Protein AF-A0A7C3YI97-F1 (afdb_monomer_lite)

pLDDT: mean 85.45, std 15.05, range [36.22, 98.56]

Secondary structure (DSSP, 8-state):
--SSHHHHHHHHHHHHHHHHHHHHHHHHHHHS-----------HHHHHHHHHHHPPEEEE-TT--S-EEEEEEEE-SSSSEEEEEEEEEPPTT-TTSS--EEEEEEEEEE-TTSSSEEEEEEEETTEEEEEEPPTT---SS-EEEEPTTT--EEETTTTSS-SS-THHHHHHHHHIIIII------STTTTS-SS--S-HHHHT---EEEEGGGG--GGGEEE-S-HHHHHHHHH-S------SS--

Structure (mmCIF, N/CA/C/O backbone):
data_AF-A0A7C3YI97-F1
#
_entry.id   AF-A0A7C3YI97-F1
#
loop_
_atom_site.group_PDB
_atom_site.id
_atom_site.type_symbol
_atom_site.label_atom_id
_atom_site.label_alt_id
_atom_site.label_comp_id
_atom_site.label_asym_id
_atom_site.label_entity_id
_atom_site.label_seq_id
_atom_site.pdbx_PDB_ins_code
_atom_site.Cartn_x
_atom_site.Cartn_y
_atom_site.Cartn_z
_atom_site.occupancy
_atom_site.B_iso_or_equiv
_atom_site.auth_seq_id
_atom_site.auth_comp_id
_atom_site.auth_asym_id
_atom_site.auth_atom_id
_atom_site.pdbx_PDB_model_num
ATOM 1 N N . MET A 1 1 ? -40.926 -68.724 -2.856 1.00 50.78 1 MET A N 1
ATOM 2 C CA . MET A 1 1 ? -41.092 -67.867 -1.660 1.00 50.78 1 MET A CA 1
ATOM 3 C C . MET A 1 1 ? -39.754 -67.752 -0.936 1.00 50.78 1 MET A C 1
ATOM 5 O O . MET A 1 1 ? -39.484 -68.613 -0.111 1.00 50.78 1 MET A O 1
ATOM 9 N N . LYS A 1 2 ? -38.897 -66.767 -1.261 1.00 49.41 2 LYS A N 1
ATOM 10 C CA . LYS A 1 2 ? -37.759 -66.373 -0.398 1.00 49.41 2 LYS A CA 1
ATOM 11 C C . LYS A 1 2 ? -37.068 -65.034 -0.749 1.00 49.41 2 LYS A C 1
ATOM 13 O O . LYS A 1 2 ? -35.972 -64.829 -0.273 1.00 49.41 2 LYS A O 1
ATOM 18 N N . ASP A 1 3 ? -37.711 -64.086 -1.445 1.00 51.75 3 ASP A N 1
ATOM 19 C CA . ASP A 1 3 ? -37.038 -62.821 -1.848 1.00 51.75 3 ASP A CA 1
ATOM 20 C C . ASP A 1 3 ? -37.674 -61.524 -1.299 1.00 51.75 3 ASP A C 1
ATOM 22 O O . ASP A 1 3 ? -37.316 -60.421 -1.697 1.00 51.75 3 ASP A O 1
ATOM 26 N N . GLY A 1 4 ? -38.613 -61.613 -0.349 1.00 49.47 4 GLY A N 1
ATOM 27 C CA . GLY A 1 4 ? -39.326 -60.432 0.178 1.00 49.47 4 GLY A CA 1
ATOM 28 C C . GLY A 1 4 ? -38.693 -59.753 1.403 1.00 49.47 4 GLY A C 1
ATOM 29 O O . GLY A 1 4 ? -39.050 -58.623 1.734 1.00 49.47 4 GLY A O 1
ATOM 30 N N . ALA A 1 5 ? -37.777 -60.427 2.107 1.00 52.88 5 ALA A N 1
ATOM 31 C CA . ALA A 1 5 ? -37.283 -59.971 3.412 1.00 52.88 5 ALA A CA 1
ATOM 32 C C . ALA A 1 5 ? -35.999 -59.125 3.332 1.00 52.88 5 ALA A C 1
ATOM 34 O O . ALA A 1 5 ? -35.807 -58.236 4.160 1.00 52.88 5 ALA A O 1
ATOM 35 N N . GLN A 1 6 ? -35.145 -59.346 2.326 1.00 48.19 6 GLN A N 1
ATOM 36 C CA . GLN A 1 6 ? -33.866 -58.633 2.198 1.00 48.19 6 GLN A CA 1
ATOM 37 C C . GLN A 1 6 ? -34.037 -57.177 1.736 1.00 48.19 6 GLN A C 1
ATOM 39 O O . GLN A 1 6 ? -33.331 -56.292 2.219 1.00 48.19 6 GLN A O 1
ATOM 44 N N . TYR A 1 7 ? -35.033 -56.903 0.887 1.00 48.34 7 TYR A N 1
ATOM 45 C CA . TYR A 1 7 ? -35.311 -55.547 0.411 1.00 48.34 7 TYR A CA 1
ATOM 46 C C . TYR A 1 7 ? -35.852 -54.631 1.520 1.00 48.34 7 TYR A C 1
ATOM 48 O O . TYR A 1 7 ? -35.425 -53.485 1.628 1.00 48.34 7 TYR A O 1
ATOM 56 N N . ARG A 1 8 ? -36.723 -55.117 2.420 1.00 47.34 8 ARG A N 1
ATOM 57 C CA . ARG A 1 8 ? -37.295 -54.277 3.496 1.00 47.34 8 ARG A CA 1
ATOM 58 C C . ARG A 1 8 ? -36.248 -53.732 4.472 1.00 47.34 8 ARG A C 1
ATOM 60 O O . ARG A 1 8 ? -36.402 -52.609 4.945 1.00 47.34 8 ARG A O 1
ATOM 67 N N . VAL A 1 9 ? -35.183 -54.484 4.751 1.00 52.19 9 VAL A N 1
ATOM 68 C CA . VAL A 1 9 ? -34.141 -54.061 5.702 1.00 52.19 9 VAL A CA 1
ATOM 69 C C . VAL A 1 9 ? -33.265 -52.949 5.107 1.00 52.19 9 VAL A C 1
ATOM 71 O O . VAL A 1 9 ? -32.978 -51.970 5.797 1.00 52.19 9 VAL A O 1
ATOM 74 N N . GLN A 1 10 ? -32.928 -53.013 3.812 1.00 52.09 10 GLN A N 1
ATOM 75 C CA . GLN A 1 10 ? -32.132 -51.967 3.149 1.00 52.09 10 GLN A CA 1
ATOM 76 C C . GLN A 1 10 ? -32.861 -50.617 3.063 1.00 52.09 10 GLN A C 1
ATOM 78 O O . GLN A 1 10 ? -32.250 -49.581 3.335 1.00 52.09 10 GLN A O 1
ATOM 83 N N . TYR A 1 11 ? -34.168 -50.610 2.775 1.00 54.09 11 TYR A N 1
ATOM 84 C CA . TYR A 1 11 ? -34.945 -49.364 2.711 1.00 54.09 11 TYR A CA 1
ATOM 85 C C . TYR A 1 11 ? -35.039 -48.658 4.071 1.00 54.09 11 TYR A C 1
ATOM 87 O O . TYR A 1 11 ? -34.936 -47.435 4.133 1.00 54.09 11 TYR A O 1
ATOM 95 N N . THR A 1 12 ? -35.162 -49.403 5.176 1.00 60.53 12 THR A N 1
ATOM 96 C CA . THR A 1 12 ? -35.220 -48.785 6.514 1.00 60.53 12 THR A CA 1
ATOM 97 C C . THR A 1 12 ? -33.913 -48.106 6.923 1.00 60.53 12 THR A C 1
ATOM 99 O O . THR A 1 12 ? -33.948 -47.066 7.581 1.00 60.53 12 THR A O 1
ATOM 102 N N . SER A 1 13 ? -32.767 -48.646 6.504 1.00 68.12 13 SER A N 1
ATOM 103 C CA . SER A 1 13 ? -31.456 -48.054 6.787 1.00 68.12 13 SER A CA 1
ATOM 104 C C . SER A 1 13 ? -31.195 -46.809 5.938 1.00 68.12 13 SER A C 1
ATOM 106 O O . SER A 1 13 ? -30.695 -45.816 6.460 1.00 68.12 13 SER A O 1
ATOM 108 N N . LEU A 1 14 ? -31.600 -46.819 4.662 1.00 74.31 14 LEU A N 1
ATOM 109 C CA . LEU A 1 14 ? -31.448 -45.669 3.766 1.00 74.31 14 LEU A CA 1
ATOM 110 C C . LEU A 1 14 ? -32.321 -44.482 4.203 1.00 74.31 14 LEU A C 1
ATOM 112 O O . LEU A 1 14 ? -31.844 -43.351 4.266 1.00 74.31 14 LEU A O 1
ATOM 116 N N . VAL A 1 15 ? -33.577 -44.741 4.582 1.00 77.56 15 VAL A N 1
ATOM 117 C CA . VAL A 1 15 ? -34.496 -43.699 5.074 1.00 77.56 15 VAL A CA 1
ATOM 118 C C . VAL A 1 15 ? -33.982 -43.077 6.376 1.00 77.56 15 VAL A C 1
ATOM 120 O O . VAL A 1 15 ? -34.011 -41.857 6.524 1.00 77.56 15 VAL A O 1
ATOM 123 N N . LYS A 1 16 ? -33.438 -43.882 7.300 1.00 81.69 16 LYS A N 1
ATOM 124 C CA . LYS A 1 16 ? -32.812 -43.364 8.529 1.00 81.69 16 LYS A CA 1
ATOM 125 C C . LYS A 1 16 ? -31.595 -42.486 8.235 1.00 81.69 16 LYS A C 1
ATOM 127 O O . LYS A 1 16 ? -31.442 -41.451 8.877 1.00 81.69 16 LYS A O 1
ATOM 132 N N . LEU A 1 17 ? -30.766 -42.862 7.260 1.00 83.25 17 LEU A N 1
ATOM 133 C CA . LEU A 1 17 ? -29.594 -42.074 6.872 1.00 83.25 17 LEU A CA 1
ATOM 134 C C . LEU A 1 17 ? -29.994 -40.708 6.294 1.00 83.25 17 LEU A C 1
ATOM 136 O O . LEU A 1 17 ? -29.412 -39.692 6.662 1.00 83.25 17 LEU A O 1
ATOM 140 N N . ILE A 1 18 ? -31.028 -40.680 5.446 1.00 86.62 18 ILE A N 1
ATOM 141 C CA . ILE A 1 18 ? -31.569 -39.447 4.856 1.00 86.62 18 ILE A CA 1
ATOM 142 C C . ILE A 1 18 ? -32.140 -38.527 5.942 1.00 86.62 18 ILE A C 1
ATOM 144 O O . ILE A 1 18 ? -31.875 -37.328 5.928 1.00 86.62 18 ILE A O 1
ATOM 148 N N . ILE A 1 19 ? -32.874 -39.077 6.914 1.00 89.50 19 ILE A N 1
ATOM 149 C CA . ILE A 1 19 ? -33.425 -38.298 8.032 1.00 89.50 19 ILE A CA 1
ATOM 150 C C . ILE A 1 19 ? -32.303 -37.713 8.895 1.00 89.50 19 ILE A C 1
ATOM 152 O O . ILE A 1 19 ? -32.354 -36.532 9.228 1.00 89.50 19 ILE A O 1
ATOM 156 N N . ILE A 1 20 ? -31.270 -38.497 9.222 1.00 90.00 20 ILE A N 1
ATOM 157 C CA . ILE A 1 20 ? -30.108 -37.999 9.975 1.00 90.00 20 ILE A CA 1
ATOM 158 C C . ILE A 1 20 ? -29.414 -36.881 9.198 1.00 90.00 20 ILE A C 1
ATOM 160 O O . ILE A 1 20 ? -29.097 -35.851 9.785 1.00 90.00 20 ILE A O 1
ATOM 164 N N . PHE A 1 21 ? -29.226 -37.045 7.887 1.00 88.12 21 PHE A N 1
ATOM 165 C CA . PHE A 1 21 ? -28.599 -36.027 7.050 1.00 88.12 21 PHE A CA 1
ATOM 166 C C . PHE A 1 21 ? -29.429 -34.741 6.986 1.00 88.12 21 PHE A C 1
ATOM 168 O O . PHE A 1 21 ? -28.868 -33.657 7.096 1.00 88.12 21 PHE A O 1
ATOM 175 N N . LEU A 1 22 ? -30.758 -34.840 6.882 1.00 87.94 22 LEU A N 1
ATOM 176 C CA . LEU A 1 22 ? -31.655 -33.682 6.916 1.00 87.94 22 LEU A CA 1
ATOM 177 C C . LEU A 1 22 ? -31.643 -32.984 8.277 1.00 87.94 22 LEU A C 1
ATOM 179 O O . LEU A 1 22 ? -31.600 -31.761 8.322 1.00 87.94 22 LEU A O 1
ATOM 183 N N . ILE A 1 23 ? -31.627 -33.731 9.384 1.00 89.56 23 ILE A N 1
ATOM 184 C CA . ILE A 1 23 ? -31.515 -33.153 10.731 1.00 89.56 23 ILE A CA 1
ATOM 185 C C . ILE A 1 23 ? -30.166 -32.455 10.893 1.00 89.56 23 ILE A C 1
ATOM 187 O O . ILE A 1 23 ? -30.129 -31.330 11.383 1.00 89.56 23 ILE A O 1
ATOM 191 N N . LEU A 1 24 ? -29.070 -33.079 10.449 1.00 82.62 24 LEU A N 1
ATOM 192 C CA . LEU A 1 24 ? -27.740 -32.478 10.503 1.00 82.62 24 LEU A CA 1
ATOM 193 C C . LEU A 1 24 ? -27.669 -31.234 9.617 1.00 82.62 24 LEU A C 1
ATOM 195 O O . LEU A 1 24 ? -27.136 -30.220 10.041 1.00 82.62 24 LEU A O 1
ATOM 199 N N . TYR A 1 25 ? -28.243 -31.286 8.415 1.00 80.94 25 TYR A N 1
ATOM 200 C CA . TYR A 1 25 ? -28.311 -30.152 7.502 1.00 80.94 25 TYR A CA 1
ATOM 201 C C . TYR A 1 25 ? -29.126 -29.008 8.101 1.00 80.94 25 TYR A C 1
ATOM 203 O O . TYR A 1 25 ? -28.653 -27.879 8.095 1.00 80.94 25 TYR A O 1
ATOM 211 N N . CYS A 1 26 ? -30.302 -29.275 8.674 1.00 78.12 26 CYS A N 1
ATOM 212 C CA . CYS A 1 26 ? -31.124 -28.272 9.354 1.00 78.12 26 CYS A CA 1
ATOM 213 C C . CYS A 1 26 ? -30.425 -27.706 10.596 1.00 78.12 26 CYS A C 1
ATOM 215 O O . CYS A 1 26 ? -30.446 -26.501 10.813 1.00 78.12 26 CYS A O 1
ATOM 217 N N . TYR A 1 27 ? -29.762 -28.549 11.391 1.00 79.81 27 TYR A N 1
ATOM 218 C CA . TYR A 1 27 ? -28.999 -28.123 12.563 1.00 79.81 27 TYR A CA 1
ATOM 219 C C . TYR A 1 27 ? -27.818 -27.241 12.152 1.00 79.81 27 TYR A C 1
ATOM 221 O O . TYR A 1 27 ? -27.648 -26.148 12.681 1.00 79.81 27 TYR A O 1
ATOM 229 N N . LEU A 1 28 ? -27.042 -27.666 11.154 1.00 73.38 28 LEU A N 1
ATOM 230 C CA . LEU A 1 28 ? -25.929 -26.893 10.617 1.00 73.38 28 LEU A CA 1
ATOM 231 C C . LEU A 1 28 ? -26.419 -25.603 9.955 1.00 73.38 28 LEU A C 1
ATOM 233 O O . LEU A 1 28 ? -25.842 -24.562 10.205 1.00 73.38 28 LEU A O 1
ATOM 237 N N . SER A 1 29 ? -27.497 -25.609 9.176 1.00 69.94 29 SER A N 1
ATOM 238 C CA . SER A 1 29 ? -28.018 -24.381 8.553 1.00 69.94 29 SER A CA 1
ATOM 239 C C . SER A 1 29 ? -28.697 -23.437 9.548 1.00 69.94 29 SER A C 1
ATOM 241 O O . SER A 1 29 ? -28.728 -22.239 9.291 1.00 69.94 29 SER A O 1
ATOM 243 N N . PHE A 1 30 ? -29.182 -23.929 10.692 1.00 69.75 30 PHE A N 1
ATOM 244 C CA . PHE A 1 30 ? -29.713 -23.102 11.776 1.00 69.75 30 PHE A CA 1
ATOM 245 C C . PHE A 1 30 ? -28.600 -22.516 12.662 1.00 69.75 30 PHE A C 1
ATOM 247 O O . PHE A 1 30 ? -28.637 -21.330 12.972 1.00 69.75 30 PHE A O 1
ATOM 254 N N . PHE A 1 31 ? -27.579 -23.305 13.020 1.00 63.34 31 PHE A N 1
ATOM 255 C CA . PHE A 1 31 ? -26.449 -22.853 13.851 1.00 63.34 31 PHE A CA 1
ATOM 256 C C . PHE A 1 31 ? -25.351 -22.120 13.067 1.00 63.34 31 PHE A C 1
ATOM 258 O O . PHE A 1 31 ? -24.678 -21.261 13.627 1.00 63.34 31 PHE A O 1
ATOM 265 N N . PHE A 1 32 ? -25.185 -22.419 11.777 1.00 55.69 32 PHE A N 1
ATOM 266 C CA . PHE A 1 32 ? -24.335 -21.670 10.842 1.00 55.69 32 PHE A CA 1
ATOM 267 C C . PHE A 1 32 ? -25.140 -20.722 9.958 1.00 55.69 32 PHE A C 1
ATOM 269 O O . PHE A 1 32 ? -24.612 -20.221 8.961 1.00 55.69 32 PHE A O 1
ATOM 276 N N . LYS A 1 33 ? -26.397 -20.421 10.318 1.00 42.03 33 LYS A N 1
ATOM 277 C CA . LYS A 1 33 ? -27.033 -19.216 9.798 1.00 42.03 33 LYS A CA 1
ATOM 278 C C . LYS A 1 33 ? -26.144 -18.070 10.266 1.00 42.03 33 LYS A C 1
ATOM 280 O O . LYS A 1 33 ? -26.132 -17.744 11.452 1.00 42.03 33 LYS A O 1
ATOM 285 N N . LYS A 1 34 ? -25.325 -17.534 9.349 1.00 46.47 34 LYS A N 1
ATOM 286 C CA . LYS A 1 34 ? -24.601 -16.280 9.572 1.00 46.47 34 LYS A CA 1
ATOM 287 C C . LYS A 1 34 ? -25.635 -15.345 10.195 1.00 46.47 34 LYS A C 1
ATOM 289 O O . LYS A 1 34 ? -26.724 -15.270 9.617 1.00 46.47 34 LYS A O 1
ATOM 294 N N . PRO A 1 35 ? -25.362 -14.726 11.358 1.00 43.22 35 PRO A N 1
ATOM 295 C CA . PRO A 1 35 ? -26.267 -13.707 11.857 1.00 43.22 35 PRO A CA 1
ATOM 296 C C . PRO A 1 35 ? -26.532 -12.787 10.675 1.00 43.22 35 PRO A C 1
ATOM 298 O O . PRO A 1 35 ? -25.574 -12.410 9.988 1.00 43.22 35 PRO A O 1
ATOM 301 N N . ASP A 1 36 ? -27.812 -12.562 10.363 1.00 41.31 36 ASP A N 1
ATOM 302 C CA . ASP A 1 36 ? -28.190 -11.522 9.419 1.00 41.31 36 ASP A CA 1
ATOM 303 C C . ASP A 1 36 ? -27.451 -10.296 9.926 1.00 41.31 36 ASP A C 1
ATOM 305 O O . ASP A 1 36 ? -27.686 -9.837 11.045 1.00 41.31 36 ASP A O 1
ATOM 309 N N . MET A 1 37 ? -26.399 -9.942 9.187 1.00 41.25 37 MET A N 1
ATOM 310 C CA . MET A 1 37 ? -25.462 -8.918 9.588 1.00 41.25 37 MET A CA 1
ATOM 311 C C . MET A 1 37 ? -26.342 -7.697 9.690 1.00 41.25 37 MET A C 1
ATOM 313 O O . MET A 1 37 ? -26.917 -7.282 8.684 1.00 41.25 37 MET A O 1
ATOM 317 N N . ASP A 1 38 ? -26.547 -7.227 10.913 1.00 36.22 38 ASP A N 1
ATOM 318 C CA . ASP A 1 38 ? -27.259 -5.996 11.150 1.00 36.22 38 ASP A CA 1
ATOM 319 C C . ASP A 1 38 ? -26.394 -4.939 10.477 1.00 36.22 38 ASP A C 1
ATOM 321 O O . ASP A 1 38 ? -25.368 -4.508 11.015 1.00 36.22 38 ASP A O 1
ATOM 325 N N . ILE A 1 39 ? -26.733 -4.624 9.223 1.00 42.66 39 ILE A N 1
ATOM 326 C CA . ILE A 1 39 ? -26.202 -3.493 8.480 1.00 42.66 39 ILE A CA 1
ATOM 327 C C . ILE A 1 39 ? -26.806 -2.283 9.189 1.00 42.66 39 ILE A C 1
ATOM 329 O O . ILE A 1 39 ? -27.663 -1.582 8.657 1.00 42.66 39 ILE A O 1
ATOM 333 N N . THR A 1 40 ? -26.375 -2.060 10.433 1.00 41.66 40 THR A N 1
ATOM 334 C CA . THR A 1 40 ? -26.326 -0.743 11.035 1.00 41.66 40 THR A CA 1
ATOM 335 C C . THR A 1 40 ? -25.735 0.121 9.943 1.00 41.66 40 THR A C 1
ATOM 337 O O . THR A 1 40 ? -24.621 -0.135 9.481 1.00 41.66 40 THR A O 1
ATOM 340 N N . ALA A 1 41 ? -26.576 1.003 9.400 1.00 43.16 41 ALA A N 1
ATOM 341 C CA . ALA A 1 41 ? -26.249 1.821 8.252 1.00 43.16 41 ALA A CA 1
ATOM 342 C C . ALA A 1 41 ? -24.836 2.355 8.466 1.00 43.16 41 ALA A C 1
ATOM 344 O O . ALA A 1 41 ? -24.593 3.055 9.452 1.00 43.16 41 ALA A O 1
ATOM 345 N N . ILE A 1 42 ? -23.897 1.927 7.616 1.00 54.91 42 ILE A N 1
ATOM 346 C CA . ILE A 1 42 ? -22.523 2.408 7.663 1.00 54.91 42 ILE A CA 1
ATOM 347 C C . ILE A 1 42 ? -22.660 3.921 7.635 1.00 54.91 42 ILE A C 1
ATOM 349 O O . ILE A 1 42 ? -23.159 4.473 6.652 1.00 54.91 42 ILE A O 1
ATOM 353 N N . ASN A 1 43 ? -22.303 4.590 8.731 1.00 68.12 43 ASN A N 1
ATOM 354 C CA . ASN A 1 43 ? -22.247 6.035 8.706 1.00 68.12 43 ASN A CA 1
ATOM 355 C C . ASN A 1 43 ? -21.058 6.383 7.813 1.00 68.12 43 ASN A C 1
ATOM 357 O O . ASN A 1 43 ? -19.914 6.419 8.266 1.00 68.12 43 ASN A O 1
ATOM 361 N N . HIS A 1 44 ? -21.337 6.544 6.520 1.00 67.81 44 HIS A N 1
ATOM 362 C CA . HIS A 1 44 ? -20.326 6.726 5.491 1.00 67.81 44 HIS A CA 1
ATOM 363 C C . HIS A 1 44 ? -19.408 7.910 5.811 1.00 67.81 44 HIS A C 1
ATOM 365 O O . HIS A 1 44 ? -18.228 7.851 5.481 1.00 67.81 44 HIS A O 1
ATOM 371 N N . ASP A 1 45 ? -19.904 8.933 6.513 1.00 75.06 45 ASP A N 1
ATOM 372 C CA . ASP A 1 45 ? -19.107 10.088 6.931 1.00 75.06 45 ASP A CA 1
ATOM 373 C C . ASP A 1 45 ? -18.117 9.746 8.057 1.00 75.06 45 ASP A C 1
ATOM 375 O O . ASP A 1 45 ? -16.954 10.159 8.001 1.00 75.06 45 ASP A O 1
ATOM 379 N N . ASP A 1 46 ? -18.520 8.923 9.031 1.00 86.44 46 ASP A N 1
ATOM 380 C CA . ASP A 1 46 ? -17.619 8.446 10.088 1.00 86.44 46 ASP A CA 1
ATOM 381 C C . ASP A 1 46 ? -16.554 7.500 9.524 1.00 86.44 46 ASP A C 1
ATOM 383 O O . ASP A 1 46 ? -15.376 7.598 9.876 1.00 86.44 46 ASP A O 1
ATOM 387 N N . THR A 1 47 ? -16.951 6.587 8.634 1.00 90.69 47 THR A N 1
ATOM 388 C CA . THR A 1 47 ? -16.041 5.626 8.000 1.00 90.69 47 THR A CA 1
ATOM 389 C C . THR A 1 47 ? -15.049 6.325 7.076 1.00 90.69 47 THR A C 1
ATOM 391 O O . THR A 1 47 ? -13.861 6.011 7.110 1.00 90.69 47 THR A O 1
ATOM 394 N N . PHE A 1 48 ? -15.503 7.315 6.305 1.00 94.62 48 PHE A N 1
ATOM 395 C CA . PHE A 1 48 ? -14.640 8.135 5.458 1.00 94.62 48 PHE A CA 1
ATOM 396 C C . PHE A 1 48 ? -13.623 8.926 6.284 1.00 94.62 48 PHE A C 1
ATOM 398 O O . PHE A 1 48 ? -12.424 8.836 6.032 1.00 94.62 48 PHE A O 1
ATOM 405 N N . THR A 1 49 ? -14.075 9.598 7.346 1.00 95.06 49 THR A N 1
ATOM 406 C CA . THR A 1 49 ? -13.182 10.333 8.256 1.00 95.06 49 THR A CA 1
ATOM 407 C C . THR A 1 49 ? -12.139 9.405 8.883 1.00 95.06 49 THR A C 1
ATOM 409 O O . THR A 1 49 ? -10.975 9.772 9.050 1.00 95.06 49 THR A O 1
ATOM 412 N N . LEU A 1 50 ? -12.538 8.181 9.243 1.00 95.75 50 LEU A N 1
ATOM 413 C CA . LEU A 1 50 ? -11.635 7.195 9.829 1.00 95.75 50 LEU A CA 1
ATOM 414 C C . LEU A 1 50 ? -10.610 6.670 8.816 1.00 95.75 50 LEU A C 1
ATOM 416 O O . LEU A 1 50 ? -9.444 6.497 9.173 1.00 95.75 50 LEU A O 1
ATOM 420 N N . ALA A 1 51 ? -11.036 6.463 7.569 1.00 97.44 51 ALA A N 1
ATOM 421 C CA . ALA A 1 51 ? -10.175 6.082 6.458 1.00 97.44 51 ALA A CA 1
ATOM 422 C C . ALA A 1 51 ? -9.120 7.162 6.180 1.00 97.44 51 ALA A C 1
ATOM 424 O O . ALA A 1 51 ? -7.933 6.861 6.151 1.00 97.44 51 ALA A O 1
ATOM 425 N N . GLU A 1 52 ? -9.510 8.435 6.077 1.00 97.44 52 GLU A N 1
ATOM 426 C CA . GLU A 1 52 ? -8.556 9.539 5.896 1.00 97.44 52 GLU A CA 1
ATOM 427 C C . GLU A 1 52 ? -7.594 9.673 7.083 1.00 97.44 52 GLU A C 1
ATOM 429 O O . GLU A 1 52 ? -6.385 9.856 6.914 1.00 97.44 52 GLU A O 1
ATOM 434 N N . LYS A 1 53 ? -8.121 9.556 8.307 1.00 96.75 53 LYS A N 1
ATOM 435 C CA . LYS A 1 53 ? -7.338 9.702 9.538 1.00 96.75 53 LYS A CA 1
ATOM 436 C C . LYS A 1 53 ? -6.217 8.675 9.645 1.00 96.75 53 LYS A C 1
ATOM 438 O O . LYS A 1 53 ? -5.153 9.011 10.166 1.00 96.75 53 LYS A O 1
ATOM 443 N N . PHE A 1 54 ? -6.477 7.443 9.219 1.00 98.00 54 PHE A N 1
ATOM 444 C CA . PHE A 1 54 ? -5.544 6.327 9.352 1.00 98.00 54 PHE A CA 1
ATOM 445 C C . PHE A 1 54 ? -4.882 5.909 8.038 1.00 98.00 54 PHE A C 1
ATOM 447 O O . PHE A 1 54 ? -4.168 4.904 8.015 1.00 98.00 54 PHE A O 1
ATOM 454 N N . ALA A 1 55 ? -5.081 6.678 6.966 1.00 98.31 55 ALA A N 1
ATOM 455 C CA . ALA A 1 55 ? -4.453 6.421 5.681 1.00 98.31 55 ALA A CA 1
ATOM 456 C C . ALA A 1 55 ? -2.919 6.471 5.810 1.00 98.31 55 ALA A C 1
ATOM 458 O O . ALA A 1 55 ? -2.386 7.439 6.372 1.00 98.31 55 ALA A O 1
ATOM 459 N N . PRO A 1 56 ? -2.194 5.463 5.302 1.00 98.12 56 PRO A N 1
ATOM 460 C CA . PRO A 1 56 ? -0.741 5.507 5.220 1.00 98.12 56 PRO A CA 1
ATOM 461 C C . PRO A 1 56 ? -0.237 6.656 4.338 1.00 98.12 56 PRO A C 1
ATOM 463 O O . PRO A 1 56 ? -0.882 7.034 3.360 1.00 98.12 56 PRO A O 1
ATOM 466 N N . ARG A 1 57 ? 0.957 7.168 4.645 1.00 98.06 57 ARG A N 1
ATOM 467 C CA . ARG A 1 57 ? 1.730 8.004 3.715 1.00 98.06 57 ARG A CA 1
ATOM 468 C C . ARG A 1 57 ? 2.655 7.110 2.913 1.00 98.06 57 ARG A C 1
ATOM 470 O O . ARG A 1 57 ? 3.448 6.381 3.513 1.00 98.06 57 ARG A O 1
ATOM 477 N N . LEU A 1 58 ? 2.573 7.175 1.587 1.00 98.44 58 LEU A N 1
ATOM 478 C CA . LEU A 1 58 ? 3.451 6.386 0.730 1.00 98.44 58 LEU A CA 1
ATOM 479 C C . LEU A 1 58 ? 4.656 7.217 0.315 1.00 98.44 58 LEU A C 1
ATOM 481 O O . LEU A 1 58 ? 4.518 8.299 -0.246 1.00 98.44 58 LEU A O 1
ATOM 485 N N . HIS A 1 59 ? 5.838 6.689 0.582 1.00 98.06 59 HIS A N 1
ATOM 486 C CA . HIS A 1 59 ? 7.114 7.258 0.188 1.00 98.06 59 HIS A CA 1
ATOM 487 C C . HIS A 1 59 ? 7.588 6.501 -1.048 1.00 98.06 59 HIS A C 1
ATOM 489 O O . HIS A 1 59 ? 7.898 5.312 -0.972 1.00 98.06 59 HIS A O 1
ATOM 495 N N . LEU A 1 60 ? 7.608 7.184 -2.186 1.00 97.88 60 LEU A N 1
ATOM 496 C CA . LEU A 1 60 ? 7.970 6.636 -3.489 1.00 97.88 60 LEU A CA 1
ATOM 497 C C . LEU A 1 60 ? 9.374 7.088 -3.876 1.00 97.88 60 LEU A C 1
ATOM 499 O O . LEU A 1 60 ? 9.838 8.165 -3.479 1.00 97.88 60 LEU A O 1
ATOM 503 N N . ASN A 1 61 ? 10.040 6.288 -4.705 1.00 96.94 61 ASN A N 1
ATOM 504 C CA . ASN A 1 61 ? 11.266 6.728 -5.352 1.00 96.94 61 ASN A CA 1
ATOM 505 C C . ASN A 1 61 ? 10.981 7.953 -6.244 1.00 96.94 61 ASN A C 1
ATOM 507 O O . ASN A 1 61 ? 9.947 8.025 -6.906 1.00 96.94 61 ASN A O 1
ATOM 511 N N . GLY A 1 62 ? 11.908 8.914 -6.292 1.00 96.25 62 GLY A N 1
ATOM 512 C CA . GLY A 1 62 ? 11.775 10.110 -7.136 1.00 96.25 62 GLY A CA 1
ATOM 513 C C . GLY A 1 62 ? 11.659 9.813 -8.634 1.00 96.25 62 GLY A C 1
ATOM 514 O O . GLY A 1 62 ? 11.147 10.637 -9.386 1.00 96.25 62 GLY A O 1
ATOM 515 N N . LYS A 1 63 ? 12.138 8.636 -9.047 1.00 94.81 63 LYS A N 1
ATOM 516 C CA . LYS A 1 63 ? 12.114 8.127 -10.419 1.00 94.81 63 LYS A CA 1
ATOM 517 C C . LYS A 1 63 ? 11.027 7.075 -10.647 1.00 94.81 63 LYS A C 1
ATOM 519 O O . LYS A 1 63 ? 11.108 6.356 -11.641 1.00 94.81 63 LYS A O 1
ATOM 524 N N . GLU A 1 64 ? 10.073 6.924 -9.723 1.00 95.44 64 GLU A N 1
ATOM 525 C CA . GLU A 1 64 ? 8.928 6.036 -9.942 1.00 95.44 64 GLU A CA 1
ATOM 526 C C . GLU A 1 64 ? 8.191 6.444 -11.219 1.00 95.44 64 GLU A C 1
ATOM 528 O O . GLU A 1 64 ? 7.878 7.619 -11.419 1.00 95.44 64 GLU A O 1
ATOM 533 N N . PHE A 1 65 ? 8.001 5.464 -12.097 1.00 93.44 65 PHE A N 1
ATOM 534 C CA . PHE A 1 65 ? 7.393 5.639 -13.406 1.00 93.44 65 PHE A CA 1
ATOM 535 C C . PHE A 1 65 ? 5.916 5.251 -13.383 1.00 93.44 65 PHE A C 1
ATOM 537 O O . PHE A 1 65 ? 5.118 5.895 -14.057 1.00 93.44 65 PHE A O 1
ATOM 544 N N . PHE A 1 66 ? 5.563 4.231 -12.601 1.00 94.06 66 PHE A N 1
ATOM 545 C CA . PHE A 1 66 ? 4.226 3.656 -12.566 1.00 94.06 66 PHE A CA 1
ATOM 546 C C . PHE A 1 66 ? 3.350 4.395 -11.553 1.00 94.06 66 PHE A C 1
ATOM 548 O O . PHE A 1 66 ? 3.646 4.478 -10.358 1.00 94.06 66 PHE A O 1
ATOM 555 N N . GLY A 1 67 ? 2.268 4.991 -12.048 1.00 95.19 67 GLY A N 1
ATOM 556 C CA . GLY A 1 67 ? 1.335 5.760 -11.230 1.00 95.19 67 GLY A CA 1
ATOM 557 C C . GLY A 1 67 ? 0.387 4.882 -10.412 1.00 95.19 67 GLY A C 1
ATOM 558 O O . GLY A 1 67 ? 0.083 3.753 -10.782 1.00 95.19 67 GLY A O 1
ATOM 559 N N . LEU A 1 68 ? -0.160 5.418 -9.317 1.00 96.88 68 LEU A N 1
ATOM 560 C CA . LEU A 1 68 ? -1.305 4.795 -8.646 1.00 96.88 68 LEU A CA 1
ATOM 561 C C . LEU A 1 68 ? -2.572 5.061 -9.476 1.00 96.88 68 LEU A C 1
ATOM 563 O O . LEU A 1 68 ? -2.998 6.212 -9.586 1.00 96.88 68 LEU A O 1
ATOM 567 N N . LYS A 1 69 ? -3.179 4.015 -10.046 1.00 95.06 69 LYS A N 1
ATOM 568 C CA . LYS A 1 69 ? -4.411 4.102 -10.846 1.00 95.06 69 LYS A CA 1
ATOM 569 C C . LYS A 1 69 ? -5.660 4.190 -9.986 1.00 95.06 69 LYS A C 1
ATOM 571 O O . LYS A 1 69 ? -6.576 4.943 -10.313 1.00 95.06 69 LYS A O 1
ATOM 576 N N . ASP A 1 70 ? -5.725 3.387 -8.925 1.00 96.44 70 ASP A N 1
ATOM 577 C CA . ASP A 1 70 ? -6.911 3.324 -8.078 1.00 96.44 70 ASP A CA 1
ATOM 578 C C . ASP A 1 70 ? -6.614 2.921 -6.626 1.00 96.44 70 ASP A C 1
ATOM 580 O O . ASP A 1 70 ? -5.576 2.337 -6.310 1.00 96.44 70 ASP A O 1
ATOM 584 N N . LEU A 1 71 ? -7.557 3.240 -5.741 1.00 97.94 71 LEU A N 1
ATOM 585 C CA . LEU A 1 71 ? -7.530 2.962 -4.314 1.00 97.94 71 LEU A CA 1
ATOM 586 C C . LEU A 1 71 ? -8.920 2.517 -3.845 1.00 97.94 71 LEU A C 1
ATOM 588 O O . LEU A 1 71 ? -9.896 3.260 -3.953 1.00 97.94 71 LEU A O 1
ATOM 592 N N . PHE A 1 72 ? -8.983 1.334 -3.236 1.00 98.25 72 PHE A N 1
ATOM 593 C CA . PHE A 1 72 ? -10.147 0.884 -2.473 1.00 98.25 72 PHE A CA 1
ATOM 594 C C . PHE A 1 72 ? -9.796 0.805 -0.992 1.00 98.25 72 PHE A C 1
ATOM 596 O O . PHE A 1 72 ? -8.743 0.292 -0.613 1.00 98.25 72 PHE A O 1
ATOM 603 N N . VAL A 1 73 ? -10.702 1.287 -0.144 1.00 98.38 73 VAL A N 1
ATOM 604 C CA . VAL A 1 73 ? -10.551 1.194 1.309 1.00 98.38 73 VAL A CA 1
ATOM 605 C C . VAL A 1 73 ? -11.569 0.207 1.839 1.00 98.38 73 VAL A C 1
ATOM 607 O O . VAL A 1 73 ? -12.767 0.355 1.615 1.00 98.38 73 VAL A O 1
ATOM 610 N N . VAL A 1 74 ? -11.105 -0.798 2.567 1.00 98.06 74 VAL A N 1
ATOM 611 C CA . VAL A 1 74 ? -11.945 -1.885 3.050 1.00 98.06 74 VAL A CA 1
ATOM 612 C C . VAL A 1 74 ? -11.826 -1.999 4.556 1.00 98.06 74 VAL A C 1
ATOM 614 O O . VAL A 1 74 ? -10.758 -2.257 5.101 1.00 98.06 74 VAL A O 1
ATOM 617 N N . PHE A 1 75 ? -12.943 -1.842 5.248 1.00 97.56 75 PHE A N 1
ATOM 618 C CA . PHE A 1 75 ? -13.023 -2.085 6.679 1.00 97.56 75 PHE A CA 1
ATOM 619 C C . PHE A 1 75 ? -13.346 -3.551 6.935 1.00 97.56 75 PHE A C 1
ATOM 621 O O . PHE A 1 75 ? -14.279 -4.114 6.349 1.00 97.56 75 PHE A O 1
ATOM 628 N N . HIS A 1 76 ? -12.604 -4.152 7.862 1.00 96.19 76 HIS A N 1
ATOM 629 C CA . HIS A 1 76 ? -12.991 -5.441 8.412 1.00 96.19 76 HIS A CA 1
ATOM 630 C C . HIS A 1 76 ? -14.291 -5.256 9.221 1.00 96.19 76 HIS A C 1
ATOM 632 O O . HIS A 1 76 ? -14.350 -4.343 10.046 1.00 96.19 76 HIS A O 1
ATOM 638 N N . PRO A 1 77 ? -15.326 -6.103 9.057 1.00 94.38 77 PRO A N 1
ATOM 639 C CA . PRO A 1 77 ? -16.605 -5.904 9.748 1.00 94.38 77 PRO A CA 1
ATOM 640 C C . PRO A 1 77 ? -16.497 -6.039 11.272 1.00 94.38 77 PRO A C 1
ATOM 642 O O . PRO A 1 77 ? -17.112 -5.268 11.997 1.00 94.38 77 PRO A O 1
ATOM 645 N N . ASP A 1 78 ? -15.673 -6.977 11.753 1.00 92.75 78 ASP A N 1
ATOM 646 C CA . ASP A 1 78 ? -15.601 -7.303 13.190 1.00 92.75 78 ASP A CA 1
ATOM 647 C C . ASP A 1 78 ? -14.315 -6.850 13.908 1.00 92.75 78 ASP A C 1
ATOM 649 O O . ASP A 1 78 ? -14.186 -7.018 15.121 1.00 92.75 78 ASP A O 1
ATOM 653 N N . LYS A 1 79 ? -13.317 -6.324 13.188 1.00 94.94 79 LYS A N 1
ATOM 654 C CA . LYS A 1 79 ? -11.992 -5.994 13.741 1.00 94.94 79 LYS A CA 1
ATOM 655 C C . LYS A 1 79 ? -11.658 -4.536 13.433 1.00 94.94 79 LYS A C 1
ATOM 657 O O . LYS A 1 79 ? -12.018 -4.064 12.359 1.00 94.94 79 LYS A O 1
ATOM 662 N N . PRO A 1 80 ? -10.925 -3.821 14.309 1.00 95.88 80 PRO A N 1
ATOM 663 C CA . PRO A 1 80 ? -10.527 -2.437 14.063 1.00 95.88 80 PRO A CA 1
ATOM 664 C C . PRO A 1 80 ? -9.343 -2.380 13.086 1.00 95.88 80 PRO A C 1
ATOM 666 O O . PRO A 1 80 ? -8.240 -1.976 13.450 1.00 95.88 80 PRO A O 1
ATOM 669 N N . VAL A 1 81 ? -9.558 -2.864 11.862 1.00 97.50 81 VAL A N 1
ATOM 670 C CA . VAL A 1 81 ? -8.554 -2.978 10.803 1.00 97.50 81 VAL A CA 1
ATOM 671 C C . VAL A 1 81 ? -9.124 -2.411 9.510 1.00 97.50 81 VAL A C 1
ATOM 673 O O . VAL A 1 81 ? -10.247 -2.733 9.121 1.00 97.50 81 VAL A O 1
ATOM 676 N N . ILE A 1 82 ? -8.322 -1.584 8.847 1.00 98.12 82 ILE A N 1
ATOM 677 C CA . ILE A 1 82 ? -8.600 -1.017 7.528 1.00 98.12 82 ILE A CA 1
ATOM 678 C C . ILE A 1 82 ? -7.570 -1.585 6.555 1.00 98.12 82 ILE A C 1
ATOM 680 O O . ILE A 1 82 ? -6.375 -1.483 6.821 1.00 98.12 82 ILE A O 1
ATOM 684 N N . ALA A 1 83 ? -8.014 -2.176 5.453 1.00 98.44 83 ALA A N 1
ATOM 685 C CA . ALA A 1 83 ? -7.177 -2.523 4.314 1.00 98.44 83 ALA A CA 1
ATOM 686 C C . ALA A 1 83 ? -7.250 -1.406 3.264 1.00 98.44 83 ALA A C 1
ATOM 688 O O . ALA A 1 83 ? -8.334 -0.955 2.897 1.00 98.44 83 ALA A O 1
ATOM 689 N N . TYR A 1 84 ? -6.098 -0.970 2.774 1.00 98.56 84 TYR A N 1
ATOM 690 C CA . TYR A 1 84 ? -5.947 -0.055 1.651 1.00 98.56 84 TYR A CA 1
ATOM 691 C C . TYR A 1 84 ? -5.419 -0.877 0.481 1.00 98.56 84 TYR A C 1
ATOM 693 O O . TYR A 1 84 ? -4.259 -1.291 0.490 1.00 98.56 84 TYR A O 1
ATOM 701 N N . HIS A 1 85 ? -6.293 -1.146 -0.484 1.00 98.31 85 HIS A N 1
ATOM 702 C CA . HIS A 1 85 ? -5.965 -1.845 -1.720 1.00 98.31 85 HIS A CA 1
ATOM 703 C C . HIS A 1 85 ? -5.523 -0.819 -2.753 1.00 98.31 85 HIS A C 1
ATOM 705 O O . HIS A 1 85 ? -6.313 0.031 -3.167 1.00 98.31 85 HIS A O 1
ATOM 711 N N . LEU A 1 86 ? -4.257 -0.893 -3.131 1.00 98.06 86 LEU A N 1
ATOM 712 C CA . LEU A 1 86 ? -3.588 0.004 -4.056 1.00 98.06 86 LEU A CA 1
ATOM 713 C C . LEU A 1 86 ? -3.475 -0.688 -5.406 1.00 98.06 86 LEU A C 1
ATOM 715 O O . LEU A 1 86 ? -2.946 -1.791 -5.483 1.00 98.06 86 LEU A O 1
ATOM 719 N N . PHE A 1 87 ? -3.958 -0.046 -6.460 1.00 96.62 87 PHE A N 1
ATOM 720 C CA . PHE A 1 87 ? -3.836 -0.542 -7.824 1.00 96.62 87 PHE A CA 1
ATOM 721 C C . PHE A 1 87 ? -2.905 0.391 -8.572 1.00 96.62 87 PHE A C 1
ATOM 723 O O . PHE A 1 87 ? -3.302 1.495 -8.947 1.00 96.62 87 PHE A O 1
ATOM 730 N N . TRP A 1 88 ? -1.659 -0.027 -8.728 1.00 95.94 88 TRP A N 1
ATOM 731 C CA . TRP A 1 88 ? -0.665 0.685 -9.514 1.00 95.94 88 TRP A CA 1
ATOM 732 C C . TRP A 1 88 ? -0.859 0.375 -10.995 1.00 95.94 88 TRP A C 1
ATOM 734 O O . TRP A 1 88 ? -1.493 -0.617 -11.365 1.00 95.94 88 TRP A O 1
ATOM 744 N N . GLU A 1 89 ? -0.306 1.221 -11.855 1.00 92.38 89 GLU A N 1
ATOM 745 C CA . GLU A 1 89 ? 0.080 0.772 -13.186 1.00 92.38 89 GLU A CA 1
ATOM 746 C C . GLU A 1 89 ? 0.957 -0.489 -13.052 1.00 92.38 89 GLU A C 1
ATOM 748 O O . GLU A 1 89 ? 1.511 -0.762 -11.986 1.00 92.38 89 GLU A O 1
ATOM 753 N N . ASP A 1 90 ? 0.981 -1.297 -14.107 1.00 88.44 90 ASP A N 1
ATOM 754 C CA . ASP A 1 90 ? 1.644 -2.608 -14.166 1.00 88.44 90 ASP A CA 1
ATOM 755 C C . ASP A 1 90 ? 3.091 -2.589 -13.614 1.00 88.44 90 ASP A C 1
ATOM 757 O O . ASP A 1 90 ? 3.699 -1.533 -13.447 1.00 88.44 90 ASP A O 1
ATOM 761 N N . ASP A 1 91 ? 3.667 -3.751 -13.324 1.00 85.44 91 ASP A N 1
ATOM 762 C CA . ASP A 1 91 ? 5.035 -3.839 -12.816 1.00 85.44 91 ASP A CA 1
ATOM 763 C C . ASP A 1 91 ? 6.065 -4.114 -13.921 1.00 85.44 91 ASP A C 1
ATOM 765 O O . ASP A 1 91 ? 5.791 -4.682 -14.980 1.00 85.44 91 ASP A O 1
ATOM 769 N N . ILE A 1 92 ? 7.306 -3.694 -13.677 1.00 86.31 92 ILE A N 1
ATOM 770 C CA . ILE A 1 92 ? 8.387 -3.782 -14.664 1.00 86.31 92 ILE A CA 1
ATOM 771 C C . ILE A 1 92 ? 8.791 -5.228 -14.995 1.00 86.31 92 ILE A C 1
ATOM 773 O O . ILE A 1 92 ? 9.465 -5.457 -16.007 1.00 86.31 92 ILE A O 1
ATOM 777 N N . ASP A 1 93 ? 8.441 -6.201 -14.151 1.00 80.88 93 ASP A N 1
ATOM 778 C CA . ASP A 1 93 ? 8.883 -7.587 -14.276 1.00 80.88 93 ASP A CA 1
ATOM 779 C C . ASP A 1 93 ? 7.967 -8.416 -15.180 1.00 80.88 93 ASP A C 1
ATOM 781 O O . ASP A 1 93 ? 8.452 -9.343 -15.840 1.00 80.88 93 ASP A O 1
ATOM 785 N N . PHE A 1 94 ? 6.678 -8.079 -15.252 1.00 78.81 94 PHE A N 1
ATOM 786 C CA . PHE A 1 94 ? 5.668 -8.914 -15.901 1.00 78.81 94 PHE A CA 1
ATOM 787 C C . PHE A 1 94 ? 4.835 -8.182 -16.967 1.00 78.81 94 PHE A C 1
ATOM 789 O O . PHE A 1 94 ? 3.610 -8.304 -16.967 1.00 78.81 94 PHE A O 1
ATOM 796 N N . PRO A 1 95 ? 5.451 -7.509 -17.966 1.00 76.75 95 PRO A N 1
ATOM 797 C CA . PRO A 1 95 ? 4.669 -6.844 -18.998 1.00 76.75 95 PRO A CA 1
ATOM 798 C C . PRO A 1 95 ? 3.771 -7.849 -19.728 1.00 76.75 95 PRO A C 1
ATOM 800 O O . PRO A 1 95 ? 4.257 -8.845 -20.277 1.00 76.75 95 PRO A O 1
ATOM 803 N N . ASN A 1 96 ? 2.478 -7.523 -19.823 1.00 72.00 96 ASN A N 1
ATOM 804 C CA . ASN A 1 96 ? 1.495 -8.274 -20.610 1.00 72.00 96 ASN A CA 1
ATOM 805 C C . ASN A 1 96 ? 1.221 -9.705 -20.084 1.00 72.00 96 ASN A C 1
ATOM 807 O O . ASN A 1 96 ? 0.977 -10.623 -20.870 1.00 72.00 96 ASN A O 1
ATOM 811 N N . ASP A 1 97 ? 1.221 -9.906 -18.763 1.00 80.00 97 ASP A N 1
ATOM 812 C CA . ASP A 1 97 ? 0.847 -11.177 -18.116 1.00 80.00 97 ASP A CA 1
ATOM 813 C C . ASP A 1 97 ? -0.685 -11.386 -17.979 1.00 80.00 97 ASP A C 1
ATOM 815 O O . ASP A 1 97 ? -1.153 -12.390 -17.435 1.00 80.00 97 ASP A O 1
ATOM 819 N N . GLY A 1 98 ? -1.481 -10.447 -18.502 1.00 79.19 98 GLY A N 1
ATOM 820 C CA . GLY A 1 98 ? -2.943 -10.440 -18.394 1.00 79.19 98 GLY A CA 1
ATOM 821 C C . GLY A 1 98 ? -3.473 -9.775 -17.119 1.00 79.19 98 GLY A C 1
ATOM 822 O O . GLY A 1 98 ? -4.684 -9.819 -16.867 1.00 79.19 98 GLY A O 1
ATOM 823 N N . GLN A 1 99 ? -2.597 -9.150 -16.334 1.00 83.19 99 GLN A N 1
ATOM 824 C CA . GLN A 1 99 ? -2.916 -8.372 -15.146 1.00 83.19 99 GLN A CA 1
ATOM 825 C C . GLN A 1 99 ? -2.423 -6.940 -15.362 1.00 83.19 99 GLN A C 1
ATOM 827 O O . GLN A 1 99 ? -1.283 -6.621 -15.074 1.00 83.19 99 GLN A O 1
ATOM 832 N N . PRO A 1 100 ? -3.272 -6.041 -15.882 1.00 84.19 100 PRO A N 1
ATOM 833 C CA . PRO A 1 100 ? -2.833 -4.710 -16.309 1.00 84.19 100 PRO A CA 1
ATOM 834 C C . PRO A 1 100 ? -2.433 -3.769 -15.157 1.00 84.19 100 PRO A C 1
ATOM 836 O O . PRO A 1 100 ? -2.207 -2.584 -15.398 1.00 84.19 100 PRO A O 1
ATOM 839 N N . ASN A 1 101 ? -2.427 -4.268 -13.919 1.00 90.25 101 ASN A N 1
ATOM 840 C CA . ASN A 1 101 ? -2.207 -3.507 -12.700 1.00 90.25 101 ASN A CA 1
ATOM 841 C C . ASN A 1 101 ? -1.467 -4.363 -11.685 1.00 90.25 101 ASN A C 1
ATOM 843 O O . ASN A 1 101 ? -1.874 -5.503 -11.426 1.00 90.25 101 ASN A O 1
ATOM 847 N N . ASP A 1 102 ? -0.509 -3.751 -11.005 1.00 92.19 102 ASP A N 1
ATOM 848 C CA . ASP A 1 102 ? 0.063 -4.322 -9.801 1.00 92.19 102 ASP A CA 1
ATOM 849 C C . ASP A 1 102 ? -0.804 -3.945 -8.589 1.00 92.19 102 ASP A C 1
ATOM 851 O O . ASP A 1 102 ? -0.999 -2.776 -8.243 1.00 92.19 102 ASP A O 1
ATOM 855 N N . HIS A 1 103 ? -1.409 -4.956 -7.973 1.00 95.19 103 HIS A N 1
ATOM 856 C CA . HIS A 1 103 ? -2.319 -4.790 -6.844 1.00 95.19 103 HIS A CA 1
ATOM 857 C C . HIS A 1 103 ? -1.549 -4.974 -5.549 1.00 95.19 103 HIS A C 1
ATOM 859 O O . HIS A 1 103 ? -1.166 -6.093 -5.270 1.00 95.19 103 HIS A O 1
ATOM 865 N N . GLU A 1 104 ? -1.400 -3.961 -4.705 1.00 96.38 104 GLU A N 1
ATOM 866 C CA . GLU A 1 104 ? -0.754 -4.048 -3.392 1.00 96.38 104 GLU A CA 1
ATOM 867 C C . GLU A 1 104 ? -1.734 -3.794 -2.244 1.00 96.38 104 GLU A C 1
ATOM 869 O O . GLU A 1 104 ? -2.759 -3.139 -2.422 1.00 96.38 104 GLU A O 1
ATOM 874 N N . ILE A 1 105 ? -1.443 -4.326 -1.051 1.00 98.06 105 ILE A N 1
ATOM 875 C CA . ILE A 1 105 ? -2.320 -4.152 0.117 1.00 98.06 105 ILE A CA 1
ATOM 876 C C . ILE A 1 105 ? -1.526 -3.700 1.338 1.00 98.06 105 ILE A C 1
ATOM 878 O O . ILE A 1 105 ? -0.485 -4.265 1.690 1.00 98.06 105 ILE A O 1
ATOM 882 N N . ILE A 1 106 ? -2.071 -2.693 2.019 1.00 98.44 106 ILE A N 1
ATOM 883 C CA . ILE A 1 106 ? -1.608 -2.223 3.321 1.00 98.44 106 ILE A CA 1
ATOM 884 C C . ILE A 1 106 ? -2.750 -2.363 4.323 1.00 98.44 106 ILE A C 1
ATOM 886 O O . ILE A 1 106 ? -3.837 -1.842 4.098 1.00 98.44 106 ILE A O 1
ATOM 890 N N . TRP A 1 107 ? -2.503 -3.000 5.464 1.00 98.44 107 TRP A N 1
ATOM 891 C CA . TRP A 1 107 ? -3.470 -3.088 6.556 1.00 98.44 107 TRP A CA 1
ATOM 892 C C . TRP A 1 107 ? -3.043 -2.220 7.729 1.00 98.44 107 TRP A C 1
ATOM 894 O O . TRP A 1 107 ? -1.896 -2.258 8.169 1.00 98.44 107 TRP A O 1
ATOM 904 N N . VAL A 1 108 ? -3.990 -1.476 8.285 1.00 98.12 108 VAL A N 1
ATOM 905 C CA . VAL A 1 108 ? -3.791 -0.617 9.449 1.00 98.12 108 VAL A CA 1
ATOM 906 C C . VAL A 1 108 ? -4.766 -1.040 10.535 1.00 98.12 108 VAL A C 1
ATOM 908 O O . VAL A 1 108 ? -5.976 -0.866 10.394 1.00 98.12 108 VAL A O 1
ATOM 911 N N . GLN A 1 109 ? -4.244 -1.578 11.637 1.00 97.44 109 GLN A N 1
ATOM 912 C CA . GLN A 1 109 ? -5.021 -1.767 12.857 1.00 97.44 109 GLN A CA 1
ATOM 913 C C . GLN A 1 109 ? -4.966 -0.499 13.691 1.00 97.44 109 GLN A C 1
ATOM 915 O O . GLN A 1 109 ? -3.888 0.022 13.984 1.00 97.44 109 GLN A O 1
ATOM 920 N N . TYR A 1 110 ? -6.127 -0.046 14.139 1.00 96.50 110 TYR A N 1
ATOM 921 C CA . TYR A 1 110 ? -6.271 1.110 15.010 1.00 96.50 110 TYR A CA 1
ATOM 922 C C . TYR A 1 110 ? -6.826 0.711 16.380 1.00 96.50 110 TYR A C 1
ATOM 924 O O . TYR A 1 110 ? -7.339 -0.389 16.590 1.00 96.50 110 TYR A O 1
ATOM 932 N N . SER A 1 111 ? -6.670 1.601 17.353 1.00 95.19 111 SER A N 1
ATOM 933 C CA . SER A 1 111 ? -7.156 1.402 18.712 1.00 95.19 111 SER A CA 1
ATOM 934 C C . SER A 1 111 ? -8.676 1.478 18.796 1.00 95.19 111 SER A C 1
ATOM 936 O O . SER A 1 111 ? -9.324 2.161 18.010 1.00 95.19 111 SER A O 1
ATOM 938 N N . HIS A 1 112 ? -9.270 0.785 19.770 1.00 91.00 112 HIS A N 1
ATOM 939 C CA . HIS A 1 112 ? -10.730 0.728 19.908 1.00 91.00 112 HIS A CA 1
ATOM 940 C C . HIS A 1 112 ? -11.365 2.113 20.140 1.00 91.00 112 HIS A C 1
ATOM 942 O O . HIS A 1 112 ? -12.445 2.400 19.633 1.00 91.00 112 HIS A O 1
ATOM 948 N N . ASP A 1 113 ? -10.647 3.008 20.825 1.00 91.88 113 ASP A N 1
ATOM 949 C CA . ASP A 1 113 ? -11.003 4.423 21.014 1.00 91.88 113 ASP A CA 1
ATOM 950 C C . ASP A 1 113 ? -10.769 5.294 19.757 1.00 91.88 113 ASP A C 1
ATOM 952 O O . ASP A 1 113 ? -10.954 6.510 19.793 1.00 91.88 113 ASP A O 1
ATOM 956 N N . LYS A 1 114 ? -10.327 4.688 18.646 1.00 93.62 114 LYS A N 1
ATOM 957 C CA . LYS A 1 114 ? -10.024 5.330 17.362 1.00 93.62 114 LYS A CA 1
ATOM 958 C C . LYS A 1 114 ? -8.999 6.461 17.482 1.00 93.62 114 LYS A C 1
ATOM 960 O O . LYS A 1 114 ? -8.996 7.375 16.654 1.00 93.62 114 LYS A O 1
ATOM 965 N N . SER A 1 115 ? -8.131 6.451 18.494 1.00 93.44 115 SER A N 1
ATOM 966 C CA . SER A 1 115 ? -7.174 7.537 18.738 1.00 93.44 115 SER A CA 1
ATOM 967 C C . SER A 1 115 ? -5.861 7.384 17.965 1.00 93.44 115 SER A C 1
ATOM 969 O O . SER A 1 115 ? -5.297 8.399 17.540 1.00 93.44 115 SER A O 1
ATOM 971 N N . LYS A 1 116 ? -5.403 6.145 17.736 1.00 95.56 116 LYS A N 1
ATOM 972 C CA . LYS A 1 116 ? -4.084 5.843 17.161 1.00 95.56 116 LYS A CA 1
ATOM 973 C C . LYS A 1 116 ? -4.037 4.525 16.384 1.00 95.56 116 LYS A C 1
ATOM 975 O O . LYS A 1 116 ? -4.881 3.651 16.559 1.00 95.56 116 LYS A O 1
ATOM 980 N N . VAL A 1 117 ? -2.992 4.373 15.582 1.00 96.62 117 VAL A N 1
ATOM 981 C CA . VAL A 1 117 ? -2.579 3.118 14.951 1.00 96.62 117 VAL A CA 1
ATOM 982 C C . VAL A 1 117 ? -1.845 2.243 15.969 1.00 96.62 117 VAL A C 1
ATOM 984 O O . VAL A 1 117 ? -1.005 2.724 16.728 1.00 96.62 117 VAL A O 1
ATOM 987 N N . ILE A 1 118 ? -2.176 0.953 15.981 1.00 95.56 118 ILE A N 1
ATOM 988 C CA . ILE A 1 118 ? -1.558 -0.081 16.821 1.00 95.56 118 ILE A CA 1
ATOM 989 C C . ILE A 1 118 ? -0.583 -0.922 16.004 1.00 95.56 118 ILE A C 1
ATOM 991 O O . ILE A 1 118 ? 0.501 -1.268 16.479 1.00 95.56 118 ILE A O 1
ATOM 995 N N . SER A 1 119 ? -0.958 -1.285 14.781 1.00 95.25 119 SER A N 1
ATOM 996 C CA . SER A 1 119 ? -0.143 -2.139 13.921 1.00 95.25 119 SER A CA 1
ATOM 997 C C . SER A 1 119 ? -0.363 -1.803 12.456 1.00 95.25 119 SER A C 1
ATOM 999 O O . SER A 1 119 ? -1.444 -1.376 12.054 1.00 95.25 119 SER A O 1
ATOM 1001 N N . LEU A 1 120 ? 0.700 -1.969 11.683 1.00 96.00 120 LEU A N 1
ATOM 1002 C CA . LEU A 1 120 ? 0.744 -1.799 10.243 1.00 96.00 120 LEU A CA 1
ATOM 1003 C C . LEU A 1 120 ? 1.242 -3.111 9.647 1.00 96.00 120 LEU A C 1
ATOM 1005 O O . LEU A 1 120 ? 2.302 -3.594 10.045 1.00 96.00 120 LEU A O 1
ATOM 1009 N N . TRP A 1 121 ? 0.516 -3.644 8.674 1.00 96.38 121 TRP A N 1
ATOM 1010 C CA . TRP A 1 121 ? 0.994 -4.731 7.834 1.00 96.38 121 TRP A CA 1
ATOM 1011 C C . TRP A 1 121 ? 1.078 -4.270 6.393 1.00 96.38 121 TRP A C 1
ATOM 1013 O O . TRP A 1 121 ? 0.224 -3.518 5.929 1.00 96.38 121 TRP A O 1
ATOM 1023 N N . THR A 1 122 ? 2.080 -4.750 5.675 1.00 95.88 122 THR A N 1
ATOM 1024 C CA . THR A 1 122 ? 2.216 -4.511 4.240 1.00 95.88 122 THR A CA 1
ATOM 1025 C C . THR A 1 122 ? 2.422 -5.830 3.518 1.00 95.88 122 THR A C 1
ATOM 1027 O O . THR A 1 122 ? 3.055 -6.752 4.045 1.00 95.88 122 THR A O 1
ATOM 1030 N N . TYR A 1 123 ? 1.879 -5.925 2.310 1.00 94.19 123 TYR A N 1
ATOM 1031 C CA . TYR A 1 123 ? 2.210 -7.008 1.404 1.00 94.19 123 TYR A CA 1
ATOM 1032 C C . TYR A 1 123 ? 3.565 -6.729 0.734 1.00 94.19 123 TYR A C 1
ATOM 1034 O O . TYR A 1 123 ? 3.832 -5.639 0.236 1.00 94.19 123 TYR A O 1
ATOM 1042 N N . TRP A 1 124 ? 4.446 -7.724 0.760 1.00 92.25 124 TRP A N 1
ATOM 1043 C CA . TRP A 1 124 ? 5.804 -7.665 0.231 1.00 92.25 124 TRP A CA 1
ATOM 1044 C C . TRP A 1 124 ? 6.111 -8.970 -0.501 1.00 92.25 124 TRP A C 1
ATOM 1046 O O . TRP A 1 124 ? 6.434 -9.973 0.135 1.00 92.25 124 TRP A O 1
ATOM 1056 N N . HIS A 1 125 ? 5.980 -8.982 -1.831 1.00 89.25 125 HIS A N 1
ATOM 1057 C CA . HIS A 1 125 ? 6.359 -10.117 -2.689 1.00 89.25 125 HIS A CA 1
ATOM 1058 C C . HIS A 1 125 ? 5.895 -11.496 -2.169 1.00 89.25 125 HIS A C 1
ATOM 1060 O O . HIS A 1 125 ? 6.691 -12.423 -2.003 1.00 89.25 125 HIS A O 1
ATOM 1066 N N . GLY A 1 126 ? 4.604 -11.630 -1.852 1.00 88.69 126 GLY A N 1
ATOM 1067 C CA . GLY A 1 126 ? 4.038 -12.879 -1.322 1.00 88.69 126 GLY A CA 1
ATOM 1068 C C . GLY A 1 126 ? 4.149 -13.051 0.193 1.00 88.69 126 GLY A C 1
ATOM 1069 O O . GLY A 1 126 ? 3.670 -14.048 0.730 1.00 88.69 126 GLY A O 1
ATOM 1070 N N . LYS A 1 127 ? 4.757 -12.094 0.895 1.00 89.56 127 LYS A N 1
ATOM 1071 C CA . LYS A 1 127 ? 4.945 -12.099 2.349 1.00 89.56 127 LYS A CA 1
ATOM 1072 C C . LYS A 1 127 ? 4.180 -10.947 2.983 1.00 89.56 127 LYS A C 1
ATOM 1074 O O . LYS A 1 127 ? 3.873 -9.956 2.330 1.00 89.56 127 LYS A O 1
ATOM 1079 N N . ILE A 1 128 ? 3.910 -11.072 4.276 1.00 92.19 128 ILE A N 1
ATOM 1080 C CA . ILE A 1 128 ? 3.337 -9.999 5.085 1.00 92.19 128 ILE A CA 1
ATOM 1081 C C . ILE A 1 128 ? 4.422 -9.511 6.042 1.00 92.19 128 ILE A C 1
ATOM 1083 O O . ILE A 1 128 ? 4.979 -10.301 6.808 1.00 92.19 128 ILE A O 1
ATOM 1087 N N . LEU A 1 129 ? 4.731 -8.218 5.992 1.00 91.75 129 LEU A N 1
ATOM 1088 C CA . LEU A 1 129 ? 5.624 -7.566 6.947 1.00 91.75 129 LEU A CA 1
ATOM 1089 C C . LEU A 1 129 ? 4.781 -6.850 7.998 1.00 91.75 129 LEU A C 1
ATOM 1091 O O . LEU A 1 129 ? 3.851 -6.136 7.644 1.00 91.75 129 LEU A O 1
ATOM 1095 N N . GLU A 1 130 ? 5.104 -7.023 9.280 1.00 91.88 130 GLU A N 1
ATOM 1096 C CA . GLU A 1 130 ? 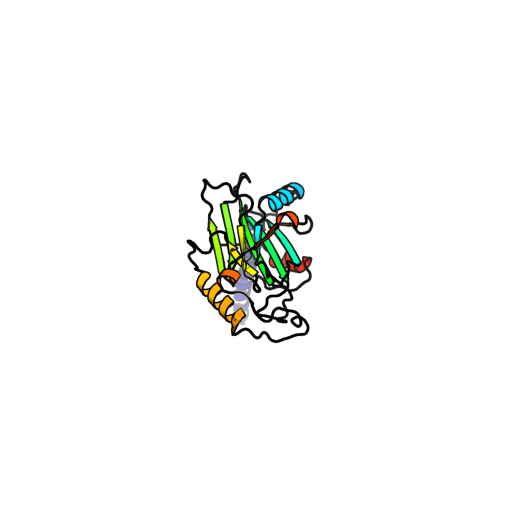4.366 -6.419 10.396 1.00 91.88 130 GLU A CA 1
ATOM 1097 C C . GLU A 1 130 ? 5.225 -5.406 11.150 1.00 91.88 130 GLU A C 1
ATOM 1099 O O . GLU A 1 130 ? 6.317 -5.720 11.628 1.00 91.88 130 GLU A O 1
ATOM 1104 N N . LYS A 1 131 ? 4.675 -4.211 11.357 1.00 91.44 131 LYS A N 1
ATOM 1105 C CA . LYS A 1 131 ? 5.188 -3.212 12.286 1.00 91.44 131 LYS A CA 1
ATOM 1106 C C . LYS A 1 131 ? 4.178 -2.974 13.402 1.00 91.44 131 LYS A C 1
ATOM 1108 O O . LYS A 1 131 ? 3.131 -2.366 13.193 1.00 91.44 131 LYS A O 1
ATOM 1113 N N . ARG A 1 132 ? 4.547 -3.371 14.621 1.00 92.12 132 ARG A N 1
ATOM 1114 C CA . ARG A 1 132 ? 3.835 -2.974 15.844 1.00 92.12 132 ARG A CA 1
ATOM 1115 C C . ARG A 1 132 ? 4.366 -1.643 16.363 1.00 92.12 132 ARG A C 1
ATOM 1117 O O . ARG A 1 132 ? 5.586 -1.446 16.455 1.00 92.12 132 ARG A O 1
ATOM 1124 N N . PHE A 1 133 ? 3.450 -0.748 16.710 1.00 91.38 133 PHE A N 1
ATOM 1125 C CA . PHE A 1 133 ? 3.766 0.531 17.337 1.00 91.38 133 PHE A CA 1
ATOM 1126 C C . PHE A 1 133 ? 3.728 0.390 18.859 1.00 91.38 133 PHE A C 1
ATOM 1128 O O . PHE A 1 133 ? 2.904 -0.337 19.416 1.00 91.38 133 PHE A O 1
ATOM 1135 N N . SER A 1 134 ? 4.645 1.066 19.552 1.00 88.25 134 SER A N 1
ATOM 1136 C CA . SER A 1 134 ? 4.640 1.095 21.015 1.00 88.25 134 SER A CA 1
ATOM 1137 C C . SER A 1 134 ? 3.388 1.796 21.541 1.00 88.25 134 SER A C 1
ATOM 1139 O O . SER A 1 134 ? 2.923 2.774 20.962 1.00 88.25 134 SER A O 1
ATOM 1141 N N . ASN A 1 135 ? 2.898 1.398 22.719 1.00 83.38 135 ASN A N 1
ATOM 1142 C CA . ASN A 1 135 ? 1.780 2.082 23.380 1.00 83.38 135 ASN A CA 1
ATOM 1143 C C . ASN A 1 135 ? 2.029 3.580 23.625 1.00 83.38 135 ASN A C 1
ATOM 1145 O O . ASN A 1 135 ? 1.060 4.331 23.743 1.00 83.38 135 ASN A O 1
ATOM 1149 N N . LYS A 1 136 ? 3.300 3.996 23.700 1.00 85.75 136 LYS A N 1
ATOM 1150 C CA . LYS A 1 136 ? 3.719 5.393 23.886 1.00 85.75 136 LYS A CA 1
ATOM 1151 C C . LYS A 1 136 ? 3.704 6.209 22.588 1.00 85.75 136 LYS A C 1
ATOM 1153 O O . LYS A 1 136 ? 3.727 7.432 22.652 1.00 85.75 136 LYS A O 1
ATOM 1158 N N . GLU A 1 137 ? 3.695 5.553 21.430 1.00 86.19 137 GLU A N 1
ATOM 1159 C CA . GLU A 1 137 ? 3.657 6.214 20.128 1.00 86.19 137 GLU A CA 1
ATOM 1160 C C . GLU A 1 137 ? 2.204 6.566 19.771 1.00 86.19 137 GLU A C 1
ATOM 1162 O O . GLU A 1 137 ? 1.297 5.740 19.889 1.00 86.19 137 GLU A O 1
ATOM 1167 N N . VAL A 1 138 ? 1.973 7.806 19.338 1.00 89.06 138 VAL A N 1
ATOM 1168 C CA . VAL A 1 138 ? 0.671 8.265 18.832 1.00 89.06 138 VAL A CA 1
ATOM 1169 C C . VAL A 1 138 ? 0.802 8.460 17.328 1.00 89.06 138 VAL A C 1
ATOM 1171 O O . VAL A 1 138 ? 1.101 9.551 16.848 1.00 89.06 138 VAL A O 1
ATOM 1174 N N . VAL A 1 139 ? 0.618 7.372 16.584 1.00 91.94 139 VAL A N 1
ATOM 1175 C CA . VAL A 1 139 ? 0.680 7.365 15.116 1.00 91.94 139 VAL A CA 1
ATOM 1176 C C . VAL A 1 139 ? -0.736 7.441 14.556 1.00 91.94 139 VAL A C 1
ATOM 1178 O O . VAL A 1 139 ? -1.622 6.731 15.024 1.00 91.94 139 VAL A O 1
ATOM 1181 N N . LYS A 1 140 ? -0.961 8.312 13.569 1.00 90.81 140 LYS A N 1
ATOM 1182 C CA . LYS A 1 140 ? -2.235 8.405 12.834 1.00 90.81 140 LYS A CA 1
ATOM 1183 C C . LYS A 1 140 ? -2.046 7.984 11.383 1.00 90.81 140 LYS A C 1
ATOM 1185 O O . LYS A 1 140 ? -2.664 7.027 10.957 1.00 90.81 140 LYS A O 1
ATOM 1190 N N . ASN A 1 141 ? -1.098 8.601 10.686 1.00 93.44 141 ASN A N 1
ATOM 1191 C CA . ASN A 1 141 ? -0.734 8.231 9.320 1.00 93.44 141 ASN A CA 1
ATOM 1192 C C . ASN A 1 141 ? 0.638 7.541 9.351 1.00 93.44 141 ASN A C 1
ATOM 1194 O O . ASN A 1 141 ? 1.652 8.232 9.521 1.00 93.44 141 ASN A O 1
ATOM 1198 N N . PRO A 1 142 ? 0.688 6.199 9.310 1.00 95.56 142 PRO A N 1
ATOM 1199 C CA . PRO A 1 142 ? 1.948 5.473 9.326 1.00 95.56 142 PRO A CA 1
ATOM 1200 C C . PRO A 1 142 ? 2.663 5.612 7.977 1.00 95.56 142 PRO A C 1
ATOM 1202 O O . PRO A 1 142 ? 2.019 5.730 6.936 1.00 95.56 142 PRO A O 1
ATOM 1205 N N . ASP A 1 143 ? 3.993 5.596 7.994 1.00 96.44 143 ASP A N 1
ATOM 1206 C CA . ASP A 1 143 ? 4.796 5.673 6.772 1.00 96.44 143 ASP A CA 1
ATOM 1207 C C . ASP A 1 143 ? 4.992 4.282 6.152 1.00 96.44 143 ASP A C 1
ATOM 1209 O O . ASP A 1 143 ? 5.314 3.314 6.851 1.00 96.44 143 ASP A O 1
ATOM 1213 N N . VAL A 1 144 ? 4.819 4.197 4.834 1.00 97.75 144 VAL A N 1
ATOM 1214 C CA . VAL A 1 144 ? 5.085 3.009 4.012 1.00 97.75 144 VAL A CA 1
ATOM 1215 C C . VAL A 1 144 ? 5.961 3.417 2.837 1.00 97.75 144 VAL A C 1
ATOM 1217 O O . VAL A 1 144 ? 5.732 4.450 2.220 1.00 97.75 144 VAL A O 1
ATOM 1220 N N . TYR A 1 145 ? 6.969 2.616 2.525 1.00 96.75 145 TYR A N 1
ATOM 1221 C CA . TYR A 1 145 ? 7.903 2.848 1.432 1.00 96.75 145 TYR A CA 1
ATOM 1222 C C . TYR A 1 145 ? 7.587 1.888 0.291 1.00 96.75 145 TYR A C 1
ATOM 1224 O O . TYR A 1 145 ? 7.483 0.685 0.516 1.00 96.75 145 TYR A O 1
ATOM 1232 N N . ILE A 1 146 ? 7.422 2.412 -0.917 1.00 96.69 146 ILE A N 1
ATOM 1233 C CA . ILE A 1 146 ? 7.022 1.624 -2.083 1.00 96.69 146 ILE A CA 1
ATOM 1234 C C . ILE A 1 146 ? 8.247 1.378 -2.945 1.00 96.69 146 ILE A C 1
ATOM 1236 O O . ILE A 1 146 ? 8.905 2.318 -3.395 1.00 96.69 146 ILE A O 1
ATOM 1240 N N . GLN A 1 147 ? 8.581 0.108 -3.135 1.00 95.12 147 GLN A N 1
ATOM 1241 C CA . GLN A 1 147 ? 9.700 -0.290 -3.972 1.00 95.12 147 GLN A CA 1
ATOM 1242 C C . GLN A 1 147 ? 9.471 0.136 -5.421 1.00 95.12 147 GLN A C 1
ATOM 1244 O O . GLN A 1 147 ? 8.427 -0.150 -5.999 1.00 95.12 147 GLN A O 1
ATOM 1249 N N . TRP A 1 148 ? 10.503 0.743 -6.006 1.00 95.44 148 TRP A N 1
ATOM 1250 C CA . TRP A 1 148 ? 10.474 1.181 -7.393 1.00 95.44 148 TRP A CA 1
ATOM 1251 C C . TRP A 1 148 ? 10.126 0.041 -8.359 1.00 95.44 148 TRP A C 1
ATOM 1253 O O . TRP A 1 148 ? 10.708 -1.039 -8.255 1.00 95.44 148 TRP A O 1
ATOM 1263 N N . GLY A 1 149 ? 9.204 0.275 -9.292 1.00 91.19 149 GLY A N 1
ATOM 1264 C CA . GLY A 1 149 ? 8.934 -0.613 -10.431 1.00 91.19 149 GLY A CA 1
ATOM 1265 C C . GLY A 1 149 ? 8.222 -1.943 -10.140 1.00 91.19 149 GLY A C 1
ATOM 1266 O O . GLY A 1 149 ? 7.763 -2.574 -11.083 1.00 91.19 149 GLY A O 1
ATOM 1267 N N . LYS A 1 150 ? 8.126 -2.380 -8.877 1.00 90.12 150 LYS A N 1
ATOM 1268 C CA . LYS A 1 150 ? 7.392 -3.593 -8.442 1.00 90.12 150 LYS A CA 1
ATOM 1269 C C . LYS A 1 150 ? 6.401 -3.365 -7.308 1.00 90.12 150 LYS A C 1
ATOM 1271 O O . LYS A 1 150 ? 5.857 -4.323 -6.775 1.00 90.12 150 LYS A O 1
ATOM 1276 N N . HIS A 1 151 ? 6.357 -2.136 -6.809 1.00 93.38 151 HIS A N 1
ATOM 1277 C CA . HIS A 1 151 ? 5.481 -1.639 -5.751 1.00 93.38 151 HIS A CA 1
ATOM 1278 C C . HIS A 1 151 ? 5.419 -2.426 -4.435 1.00 93.38 151 HIS A C 1
ATOM 1280 O O . HIS A 1 151 ? 4.589 -2.120 -3.575 1.00 93.38 151 HIS A O 1
ATOM 1286 N N . GLY A 1 152 ? 6.354 -3.353 -4.198 1.00 93.44 152 GLY A N 1
ATOM 1287 C CA . GLY A 1 152 ? 6.483 -4.047 -2.925 1.00 93.44 152 GLY A CA 1
ATOM 1288 C C . GLY A 1 152 ? 6.460 -3.042 -1.771 1.00 93.44 152 GLY A C 1
ATOM 1289 O O . GLY 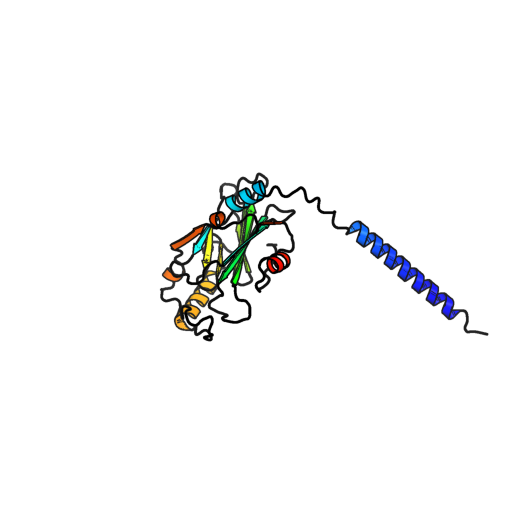A 1 152 ? 7.256 -2.098 -1.727 1.00 93.44 152 GLY A O 1
ATOM 1290 N N . SER A 1 153 ? 5.517 -3.222 -0.847 1.00 95.31 153 SER A N 1
ATOM 1291 C CA . SER A 1 153 ? 5.257 -2.249 0.209 1.00 95.31 153 SER A CA 1
ATOM 1292 C C . SER A 1 153 ? 6.047 -2.593 1.467 1.00 95.31 153 SER A C 1
ATOM 1294 O O . SER A 1 153 ? 5.920 -3.675 2.043 1.00 95.31 153 SER A O 1
ATOM 1296 N N . LEU A 1 154 ? 6.865 -1.652 1.924 1.00 94.25 154 LEU A N 1
ATOM 1297 C CA . LEU A 1 154 ? 7.742 -1.797 3.079 1.00 94.25 154 LEU A CA 1
ATOM 1298 C C . LEU A 1 154 ? 7.241 -0.918 4.230 1.00 94.25 154 LEU A C 1
ATOM 1300 O O . LEU A 1 154 ? 7.057 0.285 4.047 1.00 94.25 154 LEU A O 1
ATOM 1304 N N . PRO A 1 155 ? 7.047 -1.458 5.439 1.00 93.12 155 PRO A N 1
ATOM 1305 C CA . PRO A 1 155 ? 6.590 -0.659 6.567 1.00 93.12 155 PRO A CA 1
ATOM 1306 C C . PRO A 1 155 ? 7.701 0.266 7.086 1.00 93.12 155 PRO A C 1
ATOM 1308 O O . PRO A 1 155 ? 8.887 0.096 6.790 1.00 93.12 155 PRO A O 1
ATOM 1311 N N . GLN A 1 156 ? 7.336 1.242 7.917 1.00 87.38 156 GLN A N 1
ATOM 1312 C CA . GLN A 1 156 ? 8.312 2.132 8.537 1.00 87.38 156 GLN A CA 1
ATOM 1313 C C . GLN A 1 156 ? 9.434 1.368 9.264 1.00 87.38 156 GLN A C 1
ATOM 1315 O O . GLN A 1 156 ? 9.165 0.462 10.057 1.00 87.38 156 GLN A O 1
ATOM 1320 N N . LYS A 1 157 ? 10.688 1.795 9.041 1.00 83.19 157 LYS A N 1
ATOM 1321 C CA . LYS A 1 157 ? 11.915 1.163 9.565 1.00 83.19 157 LYS A CA 1
ATOM 1322 C C . LYS A 1 157 ? 12.128 -0.278 9.086 1.00 83.19 157 LYS A C 1
ATOM 1324 O O . LYS A 1 157 ? 12.714 -1.065 9.816 1.00 83.19 157 LYS A O 1
ATOM 1329 N N . TRP A 1 158 ? 11.661 -0.643 7.890 1.00 82.44 158 TRP A N 1
ATOM 1330 C CA . TRP A 1 158 ? 11.837 -1.979 7.292 1.00 82.44 158 TRP A CA 1
ATOM 1331 C C . TRP A 1 158 ? 13.288 -2.499 7.280 1.00 82.44 158 TRP A C 1
ATOM 1333 O O . TRP A 1 158 ? 13.521 -3.707 7.237 1.00 82.44 158 TRP A O 1
ATOM 1343 N N . ASP A 1 159 ? 14.268 -1.599 7.333 1.00 76.81 159 ASP A N 1
ATOM 1344 C CA . ASP A 1 159 ? 15.699 -1.878 7.429 1.00 76.81 159 ASP A CA 1
ATOM 1345 C C . ASP A 1 159 ? 16.141 -2.326 8.840 1.00 76.81 159 ASP A C 1
ATOM 1347 O O . ASP A 1 159 ? 17.262 -2.802 9.026 1.00 76.81 159 ASP A O 1
ATOM 1351 N N . GLN A 1 160 ? 15.258 -2.220 9.839 1.00 71.50 160 GLN A N 1
ATOM 1352 C CA . GLN A 1 160 ? 15.522 -2.482 11.252 1.00 71.50 160 GLN A CA 1
ATOM 1353 C C . GLN A 1 160 ? 14.440 -3.383 11.868 1.00 71.50 160 GLN A C 1
ATOM 1355 O O . GLN A 1 160 ? 13.276 -3.016 11.981 1.00 71.50 160 GLN A O 1
ATOM 1360 N N . GLY A 1 161 ? 14.840 -4.548 12.384 1.00 55.19 161 GLY A N 1
ATOM 1361 C CA . GLY A 1 161 ? 14.010 -5.298 13.338 1.00 55.19 161 GLY A CA 1
ATOM 1362 C C . GLY A 1 161 ? 12.844 -6.112 12.763 1.00 55.19 161 GLY A C 1
ATOM 1363 O O . GLY A 1 161 ? 11.904 -6.388 13.504 1.00 55.19 161 GLY A O 1
ATOM 1364 N N . PHE A 1 162 ? 12.907 -6.544 11.500 1.00 57.03 162 PHE A N 1
ATOM 1365 C CA . PHE A 1 162 ? 11.930 -7.473 10.913 1.00 57.03 162 PHE A CA 1
ATOM 1366 C C . PHE A 1 162 ? 12.443 -8.921 10.912 1.00 57.03 162 PHE A C 1
ATOM 1368 O O . PHE A 1 162 ? 13.638 -9.172 10.731 1.00 57.03 162 PHE A O 1
ATOM 1375 N N . SER A 1 163 ? 11.532 -9.881 11.117 1.00 49.75 163 SER A N 1
ATOM 1376 C CA . SER A 1 163 ? 11.809 -11.330 11.071 1.00 49.75 163 SER A CA 1
ATOM 1377 C C . SER A 1 163 ? 12.184 -11.807 9.665 1.00 49.75 163 SER A C 1
ATOM 1379 O O . SER A 1 163 ? 13.004 -12.709 9.507 1.00 49.75 163 SER A O 1
ATOM 1381 N N . ILE A 1 164 ? 11.635 -11.151 8.644 1.00 60.31 164 ILE A N 1
ATOM 1382 C CA . ILE A 1 164 ? 12.020 -11.270 7.240 1.00 60.31 164 ILE A CA 1
ATOM 1383 C C . ILE A 1 164 ? 12.836 -10.020 6.920 1.00 60.31 164 ILE A C 1
ATOM 1385 O O . ILE A 1 164 ? 12.353 -8.912 7.125 1.00 60.31 164 ILE A O 1
ATOM 1389 N N . ARG A 1 165 ? 14.080 -10.176 6.456 1.00 66.88 165 ARG A N 1
ATOM 1390 C CA . ARG A 1 165 ? 14.930 -9.047 6.048 1.00 66.88 165 ARG A CA 1
ATOM 1391 C C . ARG A 1 165 ? 14.760 -8.802 4.546 1.00 66.88 165 ARG A C 1
ATOM 1393 O O . ARG A 1 165 ? 15.459 -9.456 3.770 1.00 66.88 165 ARG A O 1
ATOM 1400 N N . PRO A 1 166 ? 13.898 -7.864 4.115 1.00 77.81 166 PRO A N 1
ATOM 1401 C CA . PRO A 1 166 ? 13.692 -7.594 2.693 1.00 77.81 166 PRO A CA 1
ATOM 1402 C C . PRO A 1 166 ? 14.947 -7.023 2.014 1.00 77.81 166 PRO A C 1
ATOM 1404 O O . PRO A 1 166 ? 15.045 -7.060 0.797 1.00 77.81 166 PRO A O 1
ATOM 1407 N N . GLY A 1 167 ? 15.952 -6.555 2.770 1.00 81.50 167 GLY A N 1
ATOM 1408 C CA . GLY A 1 167 ? 17.159 -5.925 2.221 1.00 81.50 167 GLY A CA 1
ATOM 1409 C C . GLY A 1 167 ? 17.905 -6.748 1.162 1.00 81.50 167 GLY A C 1
ATOM 1410 O O . GLY A 1 167 ? 18.342 -6.178 0.166 1.00 81.50 167 GLY A O 1
ATOM 1411 N N . MET A 1 168 ? 18.015 -8.073 1.329 1.00 84.38 168 MET A N 1
ATOM 1412 C CA . MET A 1 168 ? 18.650 -8.923 0.308 1.00 84.38 168 MET A CA 1
ATOM 1413 C C . MET A 1 168 ? 17.789 -9.019 -0.956 1.00 84.38 168 MET A C 1
ATOM 1415 O O . MET A 1 168 ? 18.315 -8.920 -2.057 1.00 84.38 168 MET A O 1
ATOM 1419 N N . GLU A 1 169 ? 16.472 -9.170 -0.813 1.00 87.94 169 GLU A N 1
ATOM 1420 C CA . GLU A 1 169 ? 15.538 -9.226 -1.947 1.00 87.94 169 GLU A CA 1
ATOM 1421 C C . GLU A 1 169 ? 15.495 -7.897 -2.701 1.00 87.94 169 GLU A C 1
ATOM 1423 O O . GLU A 1 169 ? 15.551 -7.888 -3.927 1.00 87.94 169 GLU A O 1
ATOM 1428 N N . ILE A 1 170 ? 15.496 -6.775 -1.978 1.00 89.69 170 ILE A N 1
ATOM 1429 C CA . ILE A 1 170 ? 15.581 -5.433 -2.557 1.00 89.69 170 ILE A CA 1
ATOM 1430 C C . ILE A 1 170 ? 16.891 -5.263 -3.323 1.00 89.69 170 ILE A C 1
ATOM 1432 O O . ILE A 1 170 ? 16.881 -4.752 -4.440 1.00 89.69 170 ILE A O 1
ATOM 1436 N N . TYR A 1 171 ? 18.016 -5.702 -2.753 1.00 89.94 171 TYR A N 1
ATOM 1437 C CA . TYR A 1 171 ? 19.310 -5.632 -3.428 1.00 89.94 171 TYR A CA 1
ATOM 1438 C C . TYR A 1 171 ? 19.358 -6.507 -4.686 1.00 89.94 171 TYR A C 1
ATOM 1440 O O . TYR A 1 171 ? 19.830 -6.046 -5.724 1.00 89.94 171 TYR A O 1
ATOM 1448 N N . ILE A 1 172 ? 18.838 -7.739 -4.616 1.00 89.12 172 ILE A N 1
ATOM 1449 C CA . ILE A 1 172 ? 18.718 -8.634 -5.775 1.00 89.12 172 ILE A CA 1
ATOM 1450 C C . ILE A 1 172 ? 17.868 -7.969 -6.852 1.00 89.12 172 ILE A C 1
ATOM 1452 O O . ILE A 1 172 ? 18.291 -7.906 -8.002 1.00 89.12 172 ILE A O 1
ATOM 1456 N N . HIS A 1 173 ? 16.703 -7.437 -6.490 1.00 88.81 173 HIS A N 1
ATOM 1457 C CA . HIS A 1 173 ? 15.824 -6.790 -7.449 1.00 88.81 173 HIS A CA 1
ATOM 1458 C C . HIS A 1 173 ? 16.467 -5.539 -8.066 1.00 88.81 173 HIS A C 1
ATOM 1460 O O . HIS A 1 173 ? 16.484 -5.417 -9.286 1.00 88.81 173 HIS A O 1
ATOM 1466 N N . TYR A 1 174 ? 17.102 -4.670 -7.271 1.00 91.06 174 TYR A N 1
ATOM 1467 C CA . TYR A 1 174 ? 17.898 -3.553 -7.791 1.00 91.06 174 TYR A CA 1
ATOM 1468 C C . TYR A 1 174 ? 18.960 -4.028 -8.792 1.00 91.06 174 TYR A C 1
ATOM 1470 O O . TYR A 1 174 ? 19.114 -3.444 -9.863 1.00 91.06 174 TYR A O 1
ATOM 1478 N N . PHE A 1 175 ? 19.701 -5.088 -8.456 1.00 90.56 175 PHE A N 1
ATOM 1479 C CA . PHE A 1 175 ? 20.743 -5.624 -9.325 1.00 90.56 175 PHE A CA 1
ATOM 1480 C C . PHE A 1 175 ? 20.164 -6.150 -10.642 1.00 90.56 175 PHE A C 1
ATOM 1482 O O . PHE A 1 175 ? 20.703 -5.841 -11.708 1.00 90.56 175 PHE A O 1
ATOM 1489 N N . LEU A 1 176 ? 19.050 -6.886 -10.573 1.00 88.12 176 LEU A N 1
ATOM 1490 C CA . LEU A 1 176 ? 18.325 -7.360 -11.746 1.00 88.12 176 LEU A CA 1
ATOM 1491 C C . LEU A 1 176 ? 17.883 -6.172 -12.599 1.00 88.12 176 LEU A C 1
ATOM 14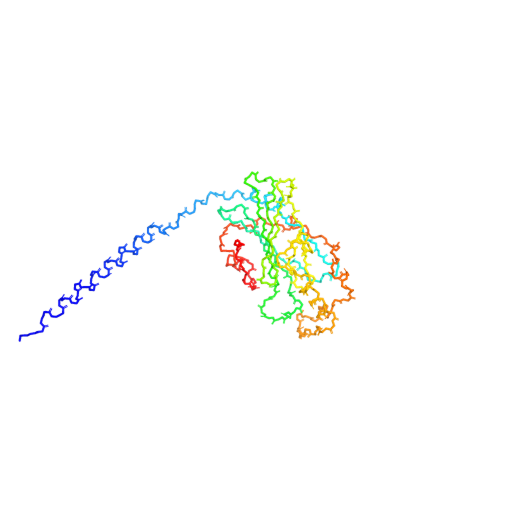93 O O . LEU A 1 176 ? 18.384 -6.031 -13.711 1.00 88.12 176 LEU A O 1
ATOM 1497 N N . CYS A 1 177 ? 17.076 -5.265 -12.048 1.00 85.44 177 CYS A N 1
ATOM 1498 C CA . CYS A 1 177 ? 16.572 -4.072 -12.728 1.00 85.44 177 CYS A CA 1
ATOM 1499 C C . CYS A 1 177 ? 17.656 -3.151 -13.270 1.00 85.44 177 CYS A C 1
ATOM 1501 O O . CYS A 1 177 ? 17.383 -2.387 -14.184 1.00 85.44 177 CYS A O 1
ATOM 1503 N N . ARG A 1 178 ? 18.878 -3.173 -12.733 1.00 85.25 178 ARG A N 1
ATOM 1504 C CA . ARG A 1 178 ? 19.963 -2.318 -13.222 1.00 85.25 178 ARG A CA 1
ATOM 1505 C C . ARG A 1 178 ? 20.804 -2.959 -14.324 1.00 85.25 178 ARG A C 1
ATOM 1507 O O . ARG A 1 178 ? 21.265 -2.239 -15.213 1.00 85.25 178 ARG A O 1
ATOM 1514 N N . TYR A 1 179 ? 21.049 -4.267 -14.250 1.00 81.88 179 TYR A N 1
ATOM 1515 C CA . TYR A 1 179 ? 22.080 -4.918 -15.069 1.00 81.88 179 TYR A CA 1
ATOM 1516 C C . TYR A 1 179 ? 21.599 -6.102 -15.900 1.00 81.88 179 TYR A C 1
ATOM 1518 O O . TYR A 1 179 ? 22.159 -6.343 -16.966 1.00 81.88 179 TYR A O 1
ATOM 1526 N N . ILE A 1 180 ? 20.616 -6.859 -15.415 1.00 71.94 180 ILE A N 1
ATOM 1527 C CA . ILE A 1 180 ? 20.188 -8.116 -16.046 1.00 71.94 180 ILE A CA 1
ATOM 1528 C C . ILE A 1 180 ? 18.843 -7.949 -16.748 1.00 71.94 180 ILE A C 1
ATOM 1530 O O . ILE A 1 180 ? 18.568 -8.647 -17.724 1.00 71.94 180 ILE A O 1
ATOM 1534 N N . HIS A 1 181 ? 18.013 -7.025 -16.270 1.00 68.75 181 HIS A N 1
ATOM 1535 C CA . HIS A 1 181 ? 16.639 -6.905 -16.709 1.00 68.75 181 HIS A CA 1
ATOM 1536 C C . HIS A 1 181 ? 16.566 -6.481 -18.165 1.00 68.75 181 HIS A C 1
ATOM 1538 O O . HIS A 1 181 ? 17.029 -5.416 -18.567 1.00 68.75 181 HIS A O 1
ATOM 1544 N N . LYS A 1 182 ? 15.960 -7.353 -18.959 1.00 66.38 182 LYS A N 1
ATOM 1545 C CA . LYS A 1 182 ? 15.522 -7.072 -20.314 1.00 66.38 182 LYS A CA 1
ATOM 1546 C C . LYS A 1 182 ? 14.123 -7.652 -20.412 1.00 66.38 182 LYS A C 1
ATOM 1548 O O . LYS A 1 182 ? 13.959 -8.808 -20.793 1.00 66.38 182 LYS A O 1
ATOM 1553 N N . HIS A 1 183 ? 13.131 -6.879 -19.982 1.00 66.25 183 HIS A N 1
ATOM 1554 C CA . HIS A 1 183 ? 11.745 -7.316 -20.071 1.00 66.25 183 HIS A CA 1
ATOM 1555 C C . HIS A 1 183 ? 11.357 -7.523 -21.544 1.00 66.25 183 HIS A C 1
ATOM 1557 O O . HIS A 1 183 ? 11.886 -6.862 -22.450 1.00 66.25 183 HIS A O 1
ATOM 1563 N N . ASN A 1 184 ? 10.451 -8.467 -21.803 1.00 63.62 184 ASN A N 1
ATOM 1564 C CA . ASN A 1 184 ? 9.933 -8.683 -23.150 1.00 63.62 184 ASN A CA 1
ATOM 1565 C C . ASN A 1 184 ? 9.147 -7.444 -23.572 1.00 63.62 184 ASN A C 1
ATOM 1567 O O . ASN A 1 184 ? 8.087 -7.161 -23.018 1.00 63.62 184 ASN A O 1
ATOM 1571 N N . ARG A 1 185 ? 9.675 -6.692 -24.544 1.00 69.00 185 ARG A N 1
ATOM 1572 C CA . ARG A 1 185 ? 8.987 -5.500 -25.036 1.00 69.00 185 ARG A CA 1
ATOM 1573 C C . ARG A 1 185 ? 7.674 -5.898 -25.684 1.00 69.00 185 ARG A C 1
ATOM 1575 O O . ARG A 1 185 ? 7.654 -6.674 -26.638 1.00 69.00 185 ARG A O 1
ATOM 1582 N N . SER A 1 186 ? 6.598 -5.325 -25.174 1.00 73.69 186 SER A N 1
ATOM 1583 C CA . SER A 1 186 ? 5.280 -5.358 -25.791 1.00 73.69 186 SER A CA 1
ATOM 1584 C C . SER A 1 186 ? 4.884 -3.940 -26.198 1.00 73.69 186 SER A C 1
ATOM 1586 O O . SER A 1 186 ? 5.567 -2.974 -25.859 1.00 73.69 186 SER A O 1
ATOM 1588 N N . VAL A 1 187 ? 3.757 -3.798 -26.901 1.00 79.62 187 VAL A N 1
ATOM 1589 C CA . VAL A 1 187 ? 3.190 -2.472 -27.197 1.00 79.62 187 VAL A CA 1
ATOM 1590 C C . VAL A 1 187 ? 2.984 -1.672 -25.902 1.00 79.62 187 VAL A C 1
ATOM 1592 O O . VAL A 1 187 ? 3.299 -0.484 -25.878 1.00 79.62 187 VAL A O 1
ATOM 1595 N N . LEU A 1 188 ? 2.554 -2.334 -24.820 1.00 77.81 188 LEU A N 1
ATOM 1596 C CA . LEU A 1 188 ? 2.301 -1.716 -23.514 1.00 77.81 188 LEU A CA 1
ATOM 1597 C C . LEU A 1 188 ? 3.579 -1.193 -22.847 1.00 77.81 188 LEU A C 1
ATOM 1599 O O . LEU A 1 188 ? 3.559 -0.115 -22.263 1.00 77.81 188 LEU A O 1
ATOM 1603 N N . SER A 1 189 ? 4.698 -1.907 -22.991 1.00 84.12 189 SER A N 1
ATOM 1604 C CA . SER A 1 189 ? 5.958 -1.555 -22.328 1.00 84.12 189 SER A CA 1
ATOM 1605 C C . SER A 1 189 ? 6.911 -0.721 -23.193 1.00 84.12 189 SER A C 1
ATOM 1607 O O . SER A 1 189 ? 8.055 -0.487 -22.809 1.00 84.12 189 SER A O 1
ATOM 1609 N N . THR A 1 190 ? 6.461 -0.247 -24.364 1.00 83.19 190 THR A N 1
ATOM 1610 C CA . THR A 1 190 ? 7.301 0.481 -25.341 1.00 83.19 190 THR A CA 1
ATOM 1611 C C . THR A 1 190 ? 8.000 1.702 -24.736 1.00 83.19 190 THR A C 1
ATOM 1613 O O . THR A 1 190 ? 9.129 2.006 -25.114 1.00 83.19 190 THR A O 1
ATOM 1616 N N . ASN A 1 191 ? 7.339 2.378 -23.792 1.00 86.75 191 ASN A N 1
ATOM 1617 C CA . ASN A 1 191 ? 7.828 3.607 -23.161 1.00 86.75 191 ASN A CA 1
ATOM 1618 C C . ASN A 1 191 ? 8.264 3.411 -21.702 1.00 86.75 191 ASN A C 1
ATOM 1620 O O . ASN A 1 191 ? 8.535 4.394 -21.016 1.00 86.75 191 ASN A O 1
ATOM 1624 N N . TRP A 1 192 ? 8.294 2.172 -21.211 1.00 90.06 192 TRP A N 1
ATOM 1625 C CA . TRP A 1 192 ? 8.703 1.895 -19.839 1.00 90.06 192 TRP A CA 1
ATOM 1626 C C . TRP A 1 192 ? 10.216 2.053 -19.679 1.00 90.06 192 TRP A C 1
ATOM 1628 O O . TRP A 1 192 ? 10.969 1.845 -20.639 1.00 90.06 192 TRP A O 1
ATOM 1638 N N . PRO A 1 193 ? 10.696 2.388 -18.470 1.00 89.00 193 PRO A N 1
ATOM 1639 C CA . PRO A 1 193 ? 12.121 2.372 -18.191 1.00 89.00 193 PRO A CA 1
ATOM 1640 C C . PRO A 1 193 ? 12.691 0.973 -18.454 1.00 89.00 193 PRO A C 1
ATOM 1642 O O . PRO A 1 193 ? 12.155 -0.038 -18.012 1.00 89.00 193 PRO A O 1
ATOM 1645 N N . GLU A 1 194 ? 13.813 0.902 -19.170 1.00 84.50 194 GLU A N 1
ATOM 1646 C CA . GLU A 1 194 ? 14.497 -0.377 -19.408 1.00 84.50 194 GLU A CA 1
ATOM 1647 C C . GLU A 1 194 ? 15.196 -0.895 -18.147 1.00 84.50 194 GLU A C 1
ATOM 1649 O O . GLU A 1 194 ? 15.366 -2.099 -17.973 1.00 84.50 194 GLU A O 1
ATOM 1654 N N . ARG A 1 195 ? 15.634 0.035 -17.293 1.00 88.88 195 ARG A N 1
ATOM 1655 C CA . ARG A 1 195 ? 16.400 -0.228 -16.079 1.00 88.88 195 ARG A CA 1
ATOM 1656 C C . ARG A 1 195 ? 16.261 0.901 -15.072 1.00 88.88 195 ARG A C 1
ATOM 1658 O O . ARG A 1 195 ? 15.962 2.034 -15.449 1.00 88.88 195 ARG A O 1
ATOM 1665 N N . PHE A 1 196 ? 16.628 0.626 -13.824 1.00 92.12 196 PHE A N 1
ATOM 1666 C CA . PHE A 1 196 ? 16.878 1.685 -12.851 1.00 92.12 196 PHE A CA 1
ATOM 1667 C C . PHE A 1 196 ? 18.250 2.337 -13.096 1.00 92.12 196 PHE A C 1
ATOM 1669 O O . PHE A 1 196 ? 19.305 1.702 -12.981 1.00 92.12 196 PHE A O 1
ATOM 1676 N N . ASP A 1 197 ? 18.261 3.625 -13.431 1.00 90.94 197 ASP A N 1
ATOM 1677 C CA . ASP A 1 197 ? 19.456 4.361 -13.856 1.00 90.94 197 ASP A CA 1
ATOM 1678 C C . ASP A 1 197 ? 20.275 4.971 -12.692 1.00 90.94 197 ASP A C 1
ATOM 1680 O O . ASP A 1 197 ? 21.397 5.427 -12.916 1.00 90.94 197 ASP A O 1
ATOM 1684 N N . GLY A 1 198 ? 19.827 4.863 -11.434 1.00 92.56 198 GLY A N 1
ATOM 1685 C CA . GLY A 1 198 ? 20.566 5.283 -10.226 1.00 92.56 198 GLY A CA 1
ATOM 1686 C C . GLY A 1 198 ? 21.373 4.179 -9.521 1.00 92.56 198 GLY A C 1
ATOM 1687 O O . GLY A 1 198 ? 21.250 2.994 -9.819 1.00 92.56 198 GLY A O 1
ATOM 1688 N N . ASN A 1 199 ? 22.216 4.553 -8.561 1.00 94.62 199 ASN A N 1
ATOM 1689 C CA . ASN A 1 199 ? 22.925 3.587 -7.714 1.00 94.62 199 ASN A CA 1
ATOM 1690 C C . ASN A 1 199 ? 21.990 2.976 -6.638 1.00 94.62 199 ASN A C 1
ATOM 1692 O O . ASN A 1 199 ? 20.841 3.384 -6.494 1.00 94.62 199 ASN A O 1
ATOM 1696 N N . PHE A 1 200 ? 22.471 2.010 -5.844 1.00 93.88 200 PHE A N 1
ATOM 1697 C CA . PHE A 1 200 ? 21.633 1.336 -4.837 1.00 93.88 200 PHE A CA 1
ATOM 1698 C C . PHE A 1 200 ? 21.119 2.280 -3.742 1.00 93.88 200 PHE A C 1
ATOM 1700 O O . PHE A 1 200 ? 20.012 2.115 -3.243 1.00 93.88 200 PHE A O 1
ATOM 1707 N N . ARG A 1 201 ? 21.896 3.303 -3.377 1.00 93.88 201 ARG A N 1
ATOM 1708 C CA . ARG A 1 201 ? 21.442 4.332 -2.439 1.00 93.88 201 ARG A CA 1
ATOM 1709 C C . ARG A 1 201 ? 20.317 5.163 -3.054 1.00 93.88 201 ARG A C 1
ATOM 1711 O O . ARG A 1 201 ? 19.338 5.431 -2.365 1.00 93.88 201 ARG A O 1
ATOM 1718 N N . ASP A 1 202 ? 20.425 5.514 -4.333 1.00 95.19 202 ASP A N 1
ATOM 1719 C CA . ASP A 1 202 ? 19.360 6.220 -5.056 1.00 95.19 202 ASP A CA 1
ATOM 1720 C C . ASP A 1 202 ? 18.096 5.351 -5.147 1.00 95.19 202 ASP A C 1
ATOM 1722 O O . ASP A 1 202 ? 16.988 5.859 -5.013 1.00 95.19 202 ASP A O 1
ATOM 1726 N N . TYR A 1 203 ? 18.255 4.033 -5.314 1.00 93.81 203 TYR A N 1
ATOM 1727 C CA . TYR A 1 203 ? 17.157 3.060 -5.329 1.00 93.81 203 TYR A CA 1
ATOM 1728 C C . TYR A 1 203 ? 16.373 3.051 -4.010 1.00 93.81 203 TYR A C 1
ATOM 1730 O O . TYR A 1 203 ? 15.145 3.006 -4.003 1.00 93.81 203 TYR A O 1
ATOM 1738 N N . LEU A 1 204 ? 17.089 3.161 -2.890 1.00 93.19 204 LEU A N 1
ATOM 1739 C CA . LEU A 1 204 ? 16.519 3.246 -1.544 1.00 93.19 204 LEU A CA 1
ATOM 1740 C C . LEU A 1 204 ? 16.128 4.674 -1.122 1.00 93.19 204 LEU A C 1
ATOM 1742 O O . LEU A 1 204 ? 15.775 4.893 0.037 1.00 93.19 204 LEU A O 1
ATOM 1746 N N . THR A 1 205 ? 16.221 5.658 -2.019 1.00 94.88 205 THR A N 1
ATOM 1747 C CA . THR A 1 205 ? 15.853 7.045 -1.716 1.00 94.88 205 THR A CA 1
ATOM 1748 C C . THR A 1 205 ? 14.413 7.311 -2.135 1.00 94.88 205 THR A C 1
ATOM 1750 O O . THR A 1 205 ? 14.094 7.365 -3.321 1.00 94.88 205 THR A O 1
ATOM 1753 N N . PHE A 1 206 ? 13.550 7.531 -1.144 1.00 95.56 206 PHE A N 1
ATOM 1754 C CA . PHE A 1 206 ? 12.132 7.818 -1.344 1.00 95.56 206 PHE A CA 1
ATOM 1755 C C . PHE A 1 206 ? 11.863 9.315 -1.162 1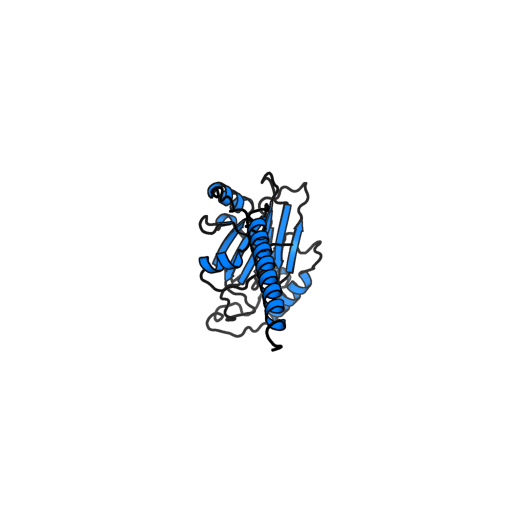.00 95.56 206 PHE A C 1
ATOM 1757 O O . PHE A 1 206 ? 11.654 9.791 -0.048 1.00 95.56 206 PHE A O 1
ATOM 1764 N N . SER A 1 207 ? 11.969 10.077 -2.250 1.00 96.31 207 SER A N 1
ATOM 1765 C CA . SER A 1 207 ? 11.859 11.542 -2.229 1.00 96.31 207 SER A CA 1
ATOM 1766 C C . SER A 1 207 ? 10.450 12.067 -2.504 1.00 96.31 207 SER A C 1
ATOM 1768 O O . SER A 1 207 ? 10.190 13.238 -2.236 1.00 96.31 207 SER A O 1
ATOM 1770 N N . ASN A 1 208 ? 9.557 11.238 -3.048 1.00 97.31 208 ASN A N 1
ATOM 1771 C CA . ASN A 1 208 ? 8.196 11.639 -3.391 1.00 97.31 208 ASN A CA 1
ATOM 1772 C C . ASN A 1 208 ? 7.227 11.108 -2.335 1.00 97.31 208 ASN A C 1
ATOM 1774 O O . ASN A 1 208 ? 7.312 9.945 -1.951 1.00 97.31 208 ASN A O 1
ATOM 1778 N N . ILE A 1 209 ? 6.293 11.943 -1.881 1.00 97.75 209 ILE A N 1
ATOM 1779 C CA . ILE A 1 209 ? 5.275 11.548 -0.902 1.00 97.75 209 ILE A CA 1
ATOM 1780 C C . ILE A 1 209 ? 3.910 11.565 -1.583 1.00 97.75 209 ILE A C 1
ATOM 1782 O O . ILE A 1 209 ? 3.472 12.604 -2.079 1.00 97.75 209 ILE A O 1
ATOM 1786 N N . LEU A 1 210 ? 3.234 10.419 -1.568 1.00 97.88 210 LEU A N 1
ATOM 1787 C CA . LEU A 1 210 ? 1.844 10.274 -1.968 1.00 97.88 210 LEU A CA 1
ATOM 1788 C C . LEU A 1 210 ? 0.968 10.163 -0.714 1.00 97.88 210 LEU A C 1
ATOM 1790 O O . LEU A 1 21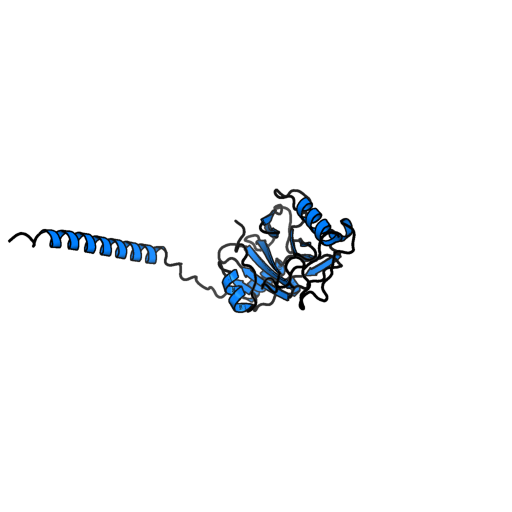0 ? 1.042 9.208 0.061 1.00 97.88 210 LEU A O 1
ATOM 1794 N N . GLU A 1 211 ? 0.139 11.181 -0.517 1.00 97.50 211 GLU A N 1
ATOM 1795 C CA . GLU A 1 211 ? -0.770 11.309 0.621 1.00 97.50 211 GLU A CA 1
ATOM 1796 C C . GLU A 1 211 ? -2.081 10.569 0.316 1.00 97.50 211 GLU A C 1
ATOM 1798 O O . GLU A 1 211 ? -2.976 11.137 -0.314 1.00 97.50 211 GLU A O 1
ATOM 1803 N N . LEU A 1 212 ? -2.201 9.298 0.732 1.00 97.50 212 LEU A N 1
ATOM 1804 C CA . LEU A 1 212 ? -3.367 8.472 0.379 1.00 97.50 212 LEU A CA 1
ATOM 1805 C C . LEU A 1 212 ? -4.685 9.054 0.872 1.00 97.50 212 LEU A C 1
ATOM 1807 O O . LEU A 1 212 ? -5.689 8.912 0.185 1.00 97.50 212 LEU A O 1
ATOM 1811 N N . ASN A 1 213 ? -4.695 9.735 2.020 1.00 96.94 213 ASN A N 1
ATOM 1812 C CA . ASN A 1 213 ? -5.902 10.382 2.534 1.00 96.94 213 ASN A CA 1
ATOM 1813 C C . ASN A 1 213 ? -6.537 11.340 1.516 1.00 96.94 213 ASN A C 1
ATOM 1815 O O . ASN A 1 213 ? -7.754 11.430 1.463 1.00 96.94 213 ASN A O 1
ATOM 1819 N N . LYS A 1 214 ? -5.738 11.998 0.669 1.00 96.94 214 LYS A N 1
ATOM 1820 C CA . LYS A 1 214 ? -6.232 12.921 -0.364 1.00 96.94 214 LYS A CA 1
ATOM 1821 C C . LYS A 1 214 ? -6.829 12.212 -1.582 1.00 96.94 214 LYS A C 1
ATOM 1823 O O . LYS A 1 214 ? -7.407 12.880 -2.433 1.00 96.94 214 LYS A O 1
ATOM 1828 N N . LEU A 1 215 ? -6.647 10.896 -1.693 1.00 97.19 215 LEU A N 1
ATOM 1829 C CA . LEU A 1 215 ? -7.085 10.079 -2.828 1.00 97.19 215 LEU A CA 1
ATOM 1830 C C . LEU A 1 215 ? -8.300 9.202 -2.496 1.00 97.19 215 LEU A C 1
ATOM 1832 O O . LEU A 1 215 ? -8.865 8.579 -3.392 1.00 97.19 215 LEU A O 1
ATOM 1836 N N . ILE A 1 216 ? -8.702 9.126 -1.224 1.00 97.12 216 ILE A N 1
ATOM 1837 C CA . ILE A 1 216 ? -9.836 8.300 -0.800 1.00 97.12 216 ILE A CA 1
ATOM 1838 C C . ILE A 1 216 ? -11.133 8.908 -1.340 1.00 97.12 216 ILE A C 1
ATOM 1840 O O . ILE A 1 216 ? -11.415 10.089 -1.156 1.00 97.12 216 ILE A O 1
ATOM 1844 N N . SER A 1 217 ? -11.953 8.070 -1.970 1.00 94.19 217 SER A N 1
ATOM 1845 C CA . SER A 1 217 ? -13.302 8.410 -2.430 1.00 94.19 217 SER A CA 1
ATOM 1846 C C . SER A 1 217 ? -14.331 7.617 -1.624 1.00 94.19 217 SER A C 1
ATOM 1848 O O . SER A 1 217 ? -14.143 6.426 -1.364 1.00 94.19 217 SER A O 1
ATOM 1850 N N . LYS A 1 218 ? -15.431 8.272 -1.224 1.00 92.06 218 LYS A N 1
ATOM 1851 C CA . LYS A 1 218 ? -16.508 7.656 -0.423 1.00 92.06 218 LYS A CA 1
ATOM 1852 C C . LYS A 1 218 ? -17.124 6.446 -1.123 1.00 92.06 218 LYS A C 1
ATOM 1854 O O . LYS A 1 218 ? -17.490 5.473 -0.472 1.00 92.06 218 LYS A O 1
ATOM 1859 N N . GLU A 1 219 ? -17.196 6.495 -2.447 1.00 91.44 219 GLU A N 1
ATOM 1860 C CA . GLU A 1 219 ? -17.772 5.472 -3.317 1.00 91.44 219 GLU A CA 1
ATOM 1861 C C . GLU A 1 219 ? -16.920 4.193 -3.372 1.00 91.44 219 GLU A C 1
ATOM 1863 O O . GLU A 1 219 ? -17.423 3.136 -3.752 1.00 91.44 219 GLU A O 1
ATOM 1868 N N . LYS A 1 220 ? -15.642 4.275 -2.978 1.00 94.38 220 LYS A N 1
ATOM 1869 C CA . LYS A 1 220 ? -14.685 3.155 -2.963 1.00 94.38 220 LYS A CA 1
ATOM 1870 C C . LYS A 1 220 ? -14.362 2.663 -1.552 1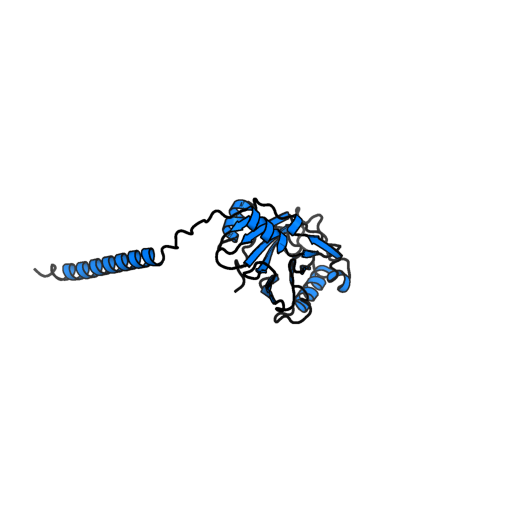.00 94.38 220 LYS A C 1
ATOM 1872 O O . LYS A 1 220 ? -13.392 1.930 -1.350 1.00 94.38 220 LYS A O 1
ATOM 1877 N N . ILE A 1 221 ? -15.189 3.045 -0.577 1.00 96.50 221 ILE A N 1
ATOM 1878 C CA . ILE A 1 221 ? -15.149 2.513 0.783 1.00 96.50 221 ILE A CA 1
ATOM 1879 C C . ILE A 1 221 ? -16.095 1.321 0.895 1.00 96.50 221 ILE A C 1
ATOM 1881 O O . ILE A 1 221 ? -17.294 1.428 0.639 1.00 96.50 221 ILE A O 1
ATOM 1885 N N . LEU A 1 222 ? -15.557 0.189 1.339 1.00 95.88 222 LEU A N 1
ATOM 1886 C CA . LEU A 1 222 ? -16.273 -1.069 1.501 1.00 95.88 222 LEU A CA 1
ATOM 1887 C C . LEU A 1 222 ? -16.189 -1.564 2.946 1.00 95.88 222 LEU A C 1
ATOM 1889 O O . LEU A 1 222 ? -15.237 -1.285 3.671 1.00 95.88 222 LEU A O 1
ATOM 1893 N N . VAL A 1 223 ? -17.170 -2.375 3.338 1.00 95.31 223 VAL A N 1
ATOM 1894 C CA . VAL A 1 223 ? -17.126 -3.182 4.564 1.00 95.31 223 VAL A CA 1
ATOM 1895 C C . VAL A 1 223 ? -17.379 -4.636 4.174 1.00 95.31 223 VAL A C 1
ATOM 1897 O O . VAL A 1 223 ? -18.426 -4.977 3.604 1.00 95.31 223 VAL A O 1
ATOM 1900 N N . CYS A 1 224 ? -16.390 -5.502 4.393 1.00 93.94 224 CYS A N 1
ATOM 1901 C CA . CYS A 1 224 ? -16.469 -6.918 4.027 1.00 93.94 224 CYS A CA 1
ATOM 1902 C C . CYS A 1 224 ? -15.305 -7.739 4.569 1.00 93.94 224 CYS A C 1
ATOM 1904 O O . CYS A 1 224 ? -14.259 -7.199 4.882 1.00 93.94 224 CYS A O 1
ATOM 1906 N N . ILE A 1 225 ? -15.491 -9.062 4.610 1.00 92.94 225 ILE A N 1
ATOM 1907 C CA . ILE A 1 225 ? -14.401 -10.029 4.829 1.00 92.94 225 ILE A CA 1
ATOM 1908 C C . ILE A 1 225 ? -13.755 -10.438 3.500 1.00 92.94 225 ILE A C 1
ATOM 1910 O O . ILE A 1 225 ? -12.543 -10.572 3.443 1.00 92.94 225 ILE A O 1
ATOM 1914 N N . ASP A 1 226 ? -14.559 -10.643 2.454 1.00 93.12 226 ASP A N 1
ATOM 1915 C CA . ASP A 1 226 ? -14.107 -11.007 1.104 1.00 93.12 226 ASP A CA 1
ATOM 1916 C C . ASP A 1 226 ? -14.040 -9.738 0.248 1.00 93.12 226 ASP A C 1
ATOM 1918 O O . ASP A 1 226 ? -15.058 -9.276 -0.283 1.00 93.12 226 ASP A O 1
ATOM 1922 N N . SER A 1 227 ? -12.863 -9.117 0.229 1.00 94.31 227 SER A N 1
ATOM 1923 C CA . SER A 1 227 ? -12.603 -7.863 -0.470 1.00 94.31 227 SER A CA 1
ATOM 1924 C C . SER A 1 227 ? -12.238 -8.088 -1.932 1.00 94.31 227 SER A C 1
ATOM 1926 O O . SER A 1 227 ? -12.737 -7.351 -2.782 1.00 94.31 227 SER A O 1
ATOM 1928 N N . ASN A 1 228 ? -11.459 -9.129 -2.254 1.00 93.69 228 ASN A N 1
ATOM 1929 C CA . ASN A 1 228 ? -10.972 -9.365 -3.614 1.00 93.69 228 ASN A CA 1
ATOM 1930 C C . ASN A 1 228 ? -12.130 -9.498 -4.612 1.00 93.69 228 ASN A C 1
ATOM 1932 O O . ASN A 1 228 ? -12.137 -8.835 -5.652 1.00 93.69 228 ASN A O 1
ATOM 1936 N N . ASN A 1 229 ? -13.148 -10.306 -4.288 1.00 91.62 229 ASN A N 1
ATOM 1937 C CA . ASN A 1 229 ? -14.293 -10.496 -5.181 1.00 91.62 229 ASN A CA 1
ATOM 1938 C C . ASN A 1 229 ? -15.128 -9.219 -5.329 1.00 91.62 229 ASN A C 1
ATOM 1940 O O . ASN A 1 229 ? -15.546 -8.876 -6.437 1.00 91.62 229 ASN A O 1
ATOM 1944 N N . LYS A 1 230 ? -15.358 -8.489 -4.229 1.00 93.75 230 LYS A N 1
ATOM 1945 C CA . LYS A 1 230 ? -16.119 -7.232 -4.266 1.00 93.75 230 LYS A CA 1
ATOM 1946 C C . LYS A 1 230 ? -15.399 -6.165 -5.082 1.00 93.75 230 LYS A C 1
ATOM 1948 O O . LYS A 1 230 ? -16.025 -5.529 -5.927 1.00 93.75 230 LYS A O 1
ATOM 1953 N N . ILE A 1 231 ? -14.096 -6.000 -4.862 1.00 95.81 231 ILE A N 1
ATOM 1954 C CA . ILE A 1 231 ? -13.284 -5.045 -5.612 1.00 95.81 231 ILE A CA 1
ATOM 1955 C C . ILE A 1 231 ? -13.259 -5.433 -7.086 1.00 95.81 231 ILE A C 1
ATOM 1957 O O . ILE A 1 231 ? -13.494 -4.570 -7.915 1.00 95.81 231 ILE A O 1
ATOM 1961 N N . ARG A 1 232 ? -13.099 -6.713 -7.447 1.00 92.06 232 ARG A N 1
ATOM 1962 C CA . ARG A 1 232 ? -13.127 -7.139 -8.858 1.00 92.06 232 ARG A CA 1
ATOM 1963 C C . ARG A 1 232 ? -14.413 -6.740 -9.583 1.00 92.06 232 ARG A C 1
ATOM 1965 O O . ARG A 1 232 ? -14.353 -6.272 -10.718 1.00 92.06 232 ARG A O 1
ATOM 1972 N N . ILE A 1 233 ? -15.566 -6.880 -8.931 1.00 91.62 233 ILE A N 1
ATOM 1973 C CA . ILE A 1 233 ? -16.858 -6.469 -9.503 1.00 91.62 233 ILE A CA 1
ATOM 1974 C C . ILE A 1 233 ? -16.913 -4.948 -9.733 1.00 91.62 233 ILE A C 1
ATOM 1976 O O . ILE A 1 233 ? -17.457 -4.498 -10.742 1.00 91.62 233 ILE A O 1
ATOM 1980 N N . LEU A 1 234 ? -16.360 -4.158 -8.808 1.00 93.00 234 LEU A N 1
ATOM 1981 C CA . LEU A 1 234 ? -16.423 -2.693 -8.842 1.00 93.00 234 LEU A CA 1
ATOM 1982 C C . LEU A 1 234 ? -15.348 -2.060 -9.734 1.00 93.00 234 LEU A C 1
ATOM 1984 O O . LEU A 1 234 ? -15.653 -1.142 -10.493 1.00 93.00 234 LEU A O 1
ATOM 1988 N N . PHE A 1 235 ? -14.116 -2.557 -9.648 1.00 92.81 235 PHE A N 1
ATOM 1989 C CA . PHE A 1 235 ? -12.944 -2.061 -10.363 1.00 92.81 235 PHE A CA 1
ATOM 1990 C C . PHE A 1 235 ? -13.005 -2.390 -11.857 1.00 92.81 235 PHE A C 1
ATOM 1992 O O . PHE A 1 235 ? -12.526 -1.614 -12.673 1.00 92.81 235 PHE A O 1
ATOM 1999 N N . LYS A 1 236 ? -13.656 -3.506 -12.228 1.00 89.31 236 LYS A N 1
ATOM 2000 C CA . LYS A 1 236 ? -13.852 -3.960 -13.621 1.00 89.31 236 LYS A CA 1
ATOM 2001 C C . LYS A 1 236 ? -12.559 -4.206 -14.411 1.00 89.31 236 LYS A C 1
ATOM 2003 O O . LYS A 1 236 ? -12.627 -4.442 -15.615 1.00 89.31 236 LYS A O 1
ATOM 2008 N N . GLU A 1 237 ? -11.411 -4.221 -13.745 1.00 88.56 237 GLU A N 1
ATOM 2009 C CA . GLU A 1 237 ? -10.136 -4.665 -14.299 1.00 88.56 237 GLU A CA 1
ATOM 2010 C C . GLU A 1 237 ? -9.667 -5.952 -13.606 1.00 88.56 237 GLU A C 1
ATOM 2012 O O . GLU A 1 237 ? -10.066 -6.267 -12.478 1.00 88.56 237 GLU A O 1
ATOM 2017 N N . ASN A 1 238 ? -8.832 -6.726 -14.301 1.00 89.19 238 ASN A N 1
ATOM 2018 C CA . ASN A 1 238 ? -8.226 -7.922 -13.730 1.00 89.19 238 ASN A CA 1
ATOM 2019 C C . ASN A 1 238 ? -7.050 -7.547 -12.814 1.00 89.19 238 ASN A C 1
ATOM 2021 O O . ASN A 1 238 ? -6.357 -6.561 -13.055 1.00 89.19 238 ASN A O 1
ATOM 2025 N N . PHE A 1 239 ? -6.830 -8.352 -11.778 1.00 91.75 239 PHE A N 1
ATOM 2026 C CA . PHE A 1 239 ? -5.698 -8.233 -10.857 1.00 91.75 239 PHE A CA 1
ATOM 2027 C C . PHE A 1 239 ? -5.500 -9.543 -10.085 1.00 91.75 239 PHE A C 1
ATOM 2029 O O . PHE A 1 239 ? -6.460 -10.302 -9.880 1.00 91.75 239 PHE A O 1
ATOM 2036 N N . SER A 1 240 ? -4.276 -9.796 -9.617 1.00 89.88 240 SER A N 1
ATOM 2037 C CA . SER A 1 240 ? -3.969 -10.931 -8.741 1.00 89.88 240 SER A CA 1
ATOM 2038 C C . SER A 1 240 ? -4.651 -10.808 -7.387 1.00 89.88 240 SER A C 1
ATOM 2040 O O . SER A 1 240 ? -4.492 -9.820 -6.666 1.00 89.88 240 SER A O 1
ATOM 2042 N N . TYR A 1 241 ? -5.361 -11.864 -6.996 1.00 92.19 241 TYR A N 1
ATOM 2043 C CA . TYR A 1 241 ? -5.881 -11.969 -5.640 1.00 92.19 241 TYR A CA 1
ATOM 2044 C C . TYR A 1 241 ? -4.732 -12.117 -4.654 1.00 92.19 241 TYR A C 1
ATOM 2046 O O . TYR A 1 241 ? -3.834 -12.943 -4.829 1.00 92.19 241 TYR A O 1
ATOM 2054 N N . LYS A 1 242 ? -4.790 -11.313 -3.599 1.00 92.25 242 LYS A N 1
ATOM 2055 C CA . LYS A 1 242 ? -3.852 -11.368 -2.481 1.00 92.25 242 LYS A CA 1
ATOM 2056 C C . LYS A 1 242 ? -4.583 -11.849 -1.232 1.00 92.25 242 LYS A C 1
ATOM 2058 O O . LYS A 1 242 ? -5.802 -12.008 -1.227 1.00 92.25 242 LYS A O 1
ATOM 2063 N N . ILE A 1 243 ? -3.824 -12.144 -0.182 1.00 92.88 243 ILE A N 1
ATOM 2064 C CA . ILE A 1 243 ? -4.387 -12.518 1.120 1.00 92.88 243 ILE A CA 1
ATOM 2065 C C . ILE A 1 243 ? -5.368 -11.420 1.558 1.00 92.88 243 ILE A C 1
ATOM 2067 O O . ILE A 1 243 ? -5.055 -10.248 1.415 1.00 92.88 243 ILE A O 1
ATOM 2071 N N . GLU A 1 244 ? -6.541 -11.794 2.070 1.00 93.81 244 GLU A N 1
ATOM 2072 C CA . GLU A 1 244 ? -7.588 -10.836 2.464 1.00 93.81 244 GLU A CA 1
ATOM 2073 C C . GLU A 1 244 ? -7.195 -10.016 3.702 1.00 93.81 244 GLU A C 1
ATOM 2075 O O . GLU A 1 244 ? -7.278 -8.789 3.719 1.00 93.81 244 GLU A O 1
ATOM 2080 N N . TRP A 1 245 ? -6.739 -10.704 4.752 1.00 95.38 245 TRP A N 1
ATOM 2081 C CA . TRP A 1 245 ? -6.432 -10.106 6.049 1.00 95.38 245 TRP A CA 1
ATOM 2082 C C . TRP A 1 245 ? -5.161 -10.719 6.634 1.00 95.38 245 TRP A C 1
ATOM 2084 O O . TRP A 1 245 ? -4.951 -11.927 6.480 1.00 95.38 245 TRP A O 1
ATOM 2094 N N . PRO A 1 246 ? -4.331 -9.933 7.339 1.00 90.19 246 PRO A N 1
ATOM 2095 C CA . PRO A 1 246 ? -3.178 -10.463 8.048 1.00 90.19 246 PRO A CA 1
ATOM 2096 C C . PRO A 1 246 ? -3.646 -11.398 9.173 1.00 90.19 246 PRO A C 1
ATOM 2098 O O . PRO A 1 246 ? -4.639 -11.116 9.854 1.00 90.19 246 PRO A O 1
ATOM 2101 N N . THR A 1 247 ? -2.953 -12.528 9.328 1.00 77.00 247 THR A N 1
ATOM 2102 C CA . THR A 1 247 ? -3.204 -13.539 10.371 1.00 77.00 247 THR A CA 1
ATOM 2103 C C . THR A 1 247 ? -2.626 -13.136 11.713 1.00 77.00 247 THR A C 1
ATOM 2105 O O . THR A 1 247 ? -1.453 -12.697 11.712 1.00 77.00 247 THR A O 1
#

Foldseek 3Di:
DPDDPPVVVVVVVVVVVVVVVVVVVVVCCVVPVPPPPPCPPPPLVVLLVLCLQQAAKEQEQPPADKAFPDWFWEDEQPFQKIKIWTWIQDFLADPPPQARTQIWIKMWHADPVSQATQKIWTAAPQDIWIDGDDPPDGHGHFYWYAQGRRRGIAGPPLCPDTPDNCVVVSVVVLCCQAPVQAHDDDPSCVPPDSHDPDDSVSSVDRPDIDSVSVRDDSVRYYYDQPPVVVCCVVVVGDHDDDDRDDD

Sequence (247 aa):
MKDGAQYRVQYTSLVKLIIIFLILYCYLSFFFKKPDMDITAINHDDTFTLAEKFAPRLHLNGKEFFGLKDLFVVFHPDKPVIAYHLFWEDDIDFPNDGQPNDHEIIWVQYSHDKSKVISLWTYWHGKILEKRFSNKEVVKNPDVYIQWGKHGSLPQKWDQGFSIRPGMEIYIHYFLCRYIHKHNRSVLSTNWPERFDGNFRDYLTFSNILELNKLISKEKILVCIDSNNKIRILFKENFSYKIEWPT

Radius of gyration: 24.88 Å; chains: 1; bounding box: 64×81×51 Å